Protein AF-A0A9E3R473-F1 (afdb_monomer)

Foldseek 3Di:
DPPDQDDQPAPLDAAPQLLDQQLPDATDQPQAAEPVNAAQSSLVNLLSNNSQQPRNNFAAAAQVSSLQNSCVSHVQHQQDPPDRDPPPSVVCCVPCVVVSQKDWDDLVVLQVCQRRRFWKKKWFGWDADPVRHIRHIFIWTFHHDDADPLTGWTQTTYNPGDSTDRCNVPHDPVRMIMMTGD

Structure (mmCIF, N/CA/C/O backbone):
data_AF-A0A9E3R473-F1
#
_entry.id   AF-A0A9E3R473-F1
#
loop_
_atom_site.group_PDB
_atom_site.id
_atom_site.type_symbol
_atom_site.label_atom_id
_atom_site.label_alt_id
_atom_site.label_comp_id
_atom_site.label_asym_id
_atom_site.label_entity_id
_atom_site.label_seq_id
_atom_site.pdbx_PDB_ins_code
_atom_site.Cartn_x
_atom_site.Cartn_y
_atom_site.Cartn_z
_atom_site.occupancy
_atom_site.B_iso_or_equiv
_atom_site.auth_seq_id
_atom_site.auth_comp_id
_atom_site.auth_asym_id
_atom_site.auth_atom_id
_atom_site.pdbx_PDB_model_num
ATOM 1 N N . THR A 1 1 ? -21.902 -15.598 20.203 1.00 39.62 1 THR A N 1
ATOM 2 C CA . THR A 1 1 ? -21.538 -16.545 19.129 1.00 39.62 1 THR A CA 1
ATOM 3 C C . THR A 1 1 ? -20.468 -15.908 18.273 1.00 39.62 1 THR A C 1
ATOM 5 O O . THR A 1 1 ? -20.754 -14.919 17.614 1.00 39.62 1 THR A O 1
ATOM 8 N N . VAL A 1 2 ? -19.219 -16.374 18.359 1.00 36.09 2 VAL A N 1
ATOM 9 C CA . VAL A 1 2 ? -18.127 -15.847 17.525 1.00 36.09 2 VAL A CA 1
ATOM 10 C C . VAL A 1 2 ? -18.322 -16.423 16.128 1.00 36.09 2 VAL A C 1
ATOM 12 O O . VAL A 1 2 ? -18.183 -17.625 15.926 1.00 36.09 2 VAL A O 1
ATOM 15 N N . GLN A 1 3 ? -18.737 -15.580 15.188 1.00 30.36 3 GLN A N 1
ATOM 16 C CA . GLN A 1 3 ? -18.911 -15.962 13.794 1.00 30.36 3 GLN A CA 1
ATOM 17 C C . GLN A 1 3 ? -17.516 -16.243 13.219 1.00 30.36 3 GLN A C 1
ATOM 19 O O . GLN A 1 3 ? -16.688 -15.335 13.129 1.00 30.36 3 GLN A O 1
ATOM 24 N N . SER A 1 4 ? -17.224 -17.506 12.901 1.00 37.62 4 SER A N 1
ATOM 25 C CA . SER A 1 4 ? -15.996 -17.880 12.197 1.00 37.62 4 SER A CA 1
ATOM 26 C C . SER A 1 4 ? -15.859 -17.020 10.936 1.00 37.62 4 SER A C 1
ATOM 28 O O . SER A 1 4 ? -16.855 -16.835 10.229 1.00 37.62 4 SER A O 1
ATOM 30 N N . PRO A 1 5 ? -14.669 -16.474 10.629 1.00 45.34 5 PRO A N 1
ATOM 31 C CA . PRO A 1 5 ? -14.493 -15.725 9.396 1.00 45.34 5 PRO A CA 1
ATOM 32 C C . PRO A 1 5 ? -14.783 -16.666 8.226 1.00 45.34 5 PRO A C 1
ATOM 34 O O . PRO A 1 5 ? -14.208 -17.753 8.150 1.00 45.34 5 PRO A O 1
ATOM 37 N N . ALA A 1 6 ? -15.698 -16.266 7.341 1.00 51.62 6 ALA A N 1
ATOM 38 C CA . ALA A 1 6 ? -15.965 -17.000 6.113 1.00 51.62 6 ALA A CA 1
ATOM 39 C C . ALA A 1 6 ? -14.637 -17.265 5.388 1.00 51.62 6 ALA A C 1
ATOM 41 O O . ALA A 1 6 ? -13.792 -16.369 5.277 1.00 51.62 6 ALA A O 1
ATOM 42 N N . ALA A 1 7 ? -14.434 -18.506 4.941 1.00 56.50 7 ALA A N 1
ATOM 43 C CA . ALA A 1 7 ? -13.243 -18.873 4.194 1.00 56.50 7 ALA A CA 1
ATOM 44 C C . ALA A 1 7 ? -13.119 -17.956 2.969 1.00 56.50 7 ALA A C 1
ATOM 46 O O . ALA A 1 7 ? -14.072 -17.758 2.217 1.00 56.50 7 ALA A O 1
ATOM 47 N N . SER A 1 8 ? -11.946 -17.350 2.805 1.00 65.38 8 SER A N 1
ATOM 48 C CA . SER A 1 8 ? -11.690 -16.430 1.702 1.00 65.38 8 SER A CA 1
ATOM 49 C C . SER A 1 8 ? -11.842 -17.162 0.372 1.00 65.38 8 SER A C 1
ATOM 51 O O . SER A 1 8 ? -11.217 -18.196 0.163 1.00 65.38 8 SER A O 1
ATOM 53 N N . ARG A 1 9 ? -12.627 -16.590 -0.543 1.00 73.44 9 ARG A N 1
ATOM 54 C CA . ARG A 1 9 ? -12.879 -17.153 -1.881 1.00 73.44 9 ARG A CA 1
ATOM 55 C C . ARG A 1 9 ? -11.661 -17.203 -2.817 1.00 73.44 9 ARG A C 1
ATOM 57 O O . ARG A 1 9 ? -11.773 -17.724 -3.917 1.00 73.44 9 ARG A O 1
ATOM 64 N N . PHE A 1 10 ? -10.530 -16.631 -2.404 1.00 76.06 10 PHE A N 1
ATOM 65 C CA . PHE A 1 10 ? -9.267 -16.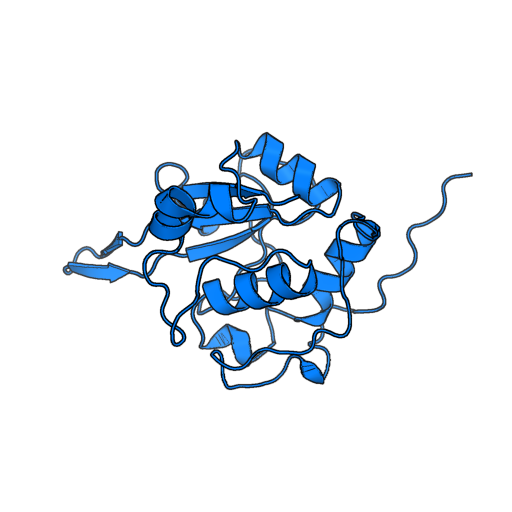670 -3.138 1.00 76.06 10 PHE A CA 1
ATOM 66 C C . PHE A 1 10 ? -8.172 -17.269 -2.251 1.00 76.06 10 PHE A C 1
ATOM 68 O O . PHE A 1 10 ? -8.067 -16.962 -1.061 1.00 76.06 10 PHE A O 1
ATOM 75 N N . ASP A 1 11 ? -7.314 -18.072 -2.859 1.00 78.00 11 ASP A N 1
ATOM 76 C CA . ASP A 1 11 ? -6.133 -18.718 -2.276 1.00 78.00 11 ASP A CA 1
ATOM 77 C C . ASP A 1 11 ? -4.831 -17.949 -2.583 1.00 78.00 11 ASP A C 1
ATOM 79 O O . ASP A 1 11 ? -3.738 -18.445 -2.340 1.00 78.00 11 ASP A O 1
ATOM 83 N N . ALA A 1 12 ? -4.958 -16.709 -3.070 1.00 80.69 12 ALA A N 1
ATOM 84 C CA . ALA A 1 12 ? -3.884 -15.884 -3.627 1.00 80.69 12 ALA A CA 1
ATOM 85 C C . ALA A 1 12 ? -3.378 -16.312 -5.021 1.00 80.69 12 ALA A C 1
ATOM 87 O O . ALA A 1 12 ? -2.391 -15.749 -5.498 1.00 80.69 12 ALA A O 1
ATOM 88 N N . THR A 1 13 ? -4.085 -17.206 -5.718 1.00 84.75 13 THR A N 1
ATOM 89 C CA . THR A 1 13 ? -3.953 -17.361 -7.172 1.00 84.75 13 THR A CA 1
ATOM 90 C C . THR A 1 13 ? -4.590 -16.150 -7.879 1.00 84.75 13 THR A C 1
ATOM 92 O O . THR A 1 13 ? -5.695 -15.740 -7.500 1.00 84.75 13 THR A O 1
ATOM 95 N N . PRO A 1 14 ? -3.936 -15.545 -8.894 1.00 84.31 14 PRO A N 1
ATOM 96 C CA . PRO A 1 14 ? -4.506 -14.423 -9.635 1.00 84.31 14 PRO A CA 1
ATOM 97 C C . PRO A 1 14 ? -5.851 -14.797 -10.270 1.00 84.31 14 PRO A C 1
ATOM 99 O O . PRO A 1 14 ? -5.954 -15.770 -11.016 1.00 84.31 14 PRO A O 1
ATOM 102 N N . ALA A 1 15 ? -6.893 -14.012 -10.003 1.00 82.94 15 ALA A N 1
ATOM 103 C CA . ALA A 1 15 ? -8.181 -14.175 -10.664 1.00 82.94 15 ALA A CA 1
ATOM 104 C C . ALA A 1 15 ? -8.040 -13.884 -12.168 1.00 82.94 15 ALA A C 1
ATOM 106 O O . ALA A 1 15 ? -7.397 -12.909 -12.539 1.00 82.94 15 ALA A O 1
ATOM 107 N N . GLY A 1 16 ? -8.689 -14.662 -13.042 1.00 83.75 16 GLY A N 1
ATOM 108 C CA . GLY A 1 16 ? -8.515 -14.556 -14.505 1.00 83.75 16 GLY A CA 1
ATOM 109 C C . GLY A 1 16 ? -8.496 -13.121 -15.077 1.00 83.75 16 GLY A C 1
ATOM 110 O O . GLY A 1 16 ? -7.563 -12.778 -15.804 1.00 83.75 16 GLY A O 1
ATOM 111 N N . PRO A 1 17 ? -9.441 -12.230 -14.708 1.00 83.81 17 PRO A N 1
ATOM 112 C CA . PRO A 1 17 ? -9.455 -10.842 -15.186 1.00 83.81 17 PRO A CA 1
ATOM 113 C C . PRO A 1 17 ? -8.265 -9.965 -14.753 1.00 83.81 17 PRO A C 1
ATOM 115 O O . PRO A 1 17 ? -8.088 -8.885 -15.319 1.00 83.81 17 PRO A O 1
ATOM 118 N N . THR A 1 18 ? -7.461 -10.385 -13.768 1.00 82.12 18 THR A N 1
ATOM 119 C CA . THR A 1 18 ? -6.326 -9.619 -13.216 1.00 82.12 18 THR A CA 1
ATOM 120 C C . THR A 1 18 ? -4.977 -9.971 -13.855 1.00 82.12 18 THR A C 1
ATOM 122 O O . THR A 1 18 ? -3.993 -9.280 -13.603 1.00 82.12 18 THR A O 1
ATOM 125 N N . VAL A 1 19 ? -4.917 -10.977 -14.738 1.00 80.25 19 VAL A N 1
ATOM 126 C CA . VAL A 1 19 ? -3.677 -11.471 -15.388 1.00 80.25 19 VAL A CA 1
ATOM 127 C C . VAL A 1 19 ? -3.284 -10.645 -16.635 1.00 80.25 19 VAL A C 1
ATOM 129 O O . VAL A 1 19 ? -2.449 -11.040 -17.445 1.00 80.25 19 VAL A O 1
ATOM 132 N N . ARG A 1 20 ? -3.873 -9.457 -16.834 1.00 73.94 20 ARG A N 1
ATOM 133 C CA . ARG A 1 20 ? -3.600 -8.617 -18.015 1.00 73.94 20 ARG A CA 1
ATOM 134 C C . ARG A 1 20 ? -2.196 -8.012 -17.983 1.00 73.94 20 ARG A C 1
ATOM 136 O O . ARG A 1 20 ? -1.871 -7.251 -17.074 1.00 73.94 20 ARG A O 1
ATOM 143 N N . GLN A 1 21 ? -1.416 -8.249 -19.038 1.00 67.94 21 GLN A N 1
ATOM 144 C CA . GLN A 1 21 ? -0.012 -7.825 -19.108 1.00 67.94 21 GLN A CA 1
ATOM 145 C C . GLN A 1 21 ? 0.209 -6.321 -19.294 1.00 67.94 21 GLN A C 1
ATOM 147 O O . GLN A 1 21 ? 1.298 -5.853 -19.002 1.00 67.94 21 GLN A O 1
ATOM 152 N N . ARG A 1 22 ? -0.775 -5.556 -19.782 1.00 79.44 22 ARG A N 1
ATOM 153 C CA . ARG A 1 22 ? -0.609 -4.119 -20.059 1.00 79.44 22 ARG A CA 1
ATOM 154 C C . ARG A 1 22 ? -0.846 -3.292 -18.788 1.00 79.44 22 ARG A C 1
ATOM 156 O O . ARG A 1 22 ? -2.011 -3.100 -18.431 1.00 79.44 22 ARG A O 1
ATOM 163 N N . PRO A 1 23 ? 0.195 -2.794 -18.089 1.00 76.19 23 PRO A N 1
ATOM 164 C CA . PRO A 1 23 ? 0.042 -2.136 -16.786 1.00 76.19 23 PRO A CA 1
ATOM 165 C C . PRO A 1 23 ? -0.757 -0.831 -16.825 1.00 76.19 23 PRO A C 1
ATOM 167 O O . PRO A 1 23 ? -1.318 -0.435 -15.811 1.00 76.19 23 PRO A O 1
ATOM 170 N N . TRP A 1 24 ? -0.826 -0.172 -17.983 1.00 77.12 24 TRP A N 1
ATOM 171 C CA . TRP A 1 24 ? -1.603 1.056 -18.177 1.00 77.12 24 TRP A CA 1
ATOM 172 C C . TRP A 1 24 ? -3.101 0.805 -18.397 1.00 77.12 24 TRP A C 1
ATOM 174 O O . TRP A 1 24 ? -3.892 1.739 -18.309 1.00 77.12 24 TRP A O 1
ATOM 184 N N . GLU A 1 25 ? -3.516 -0.430 -18.697 1.00 82.25 25 GLU A N 1
ATOM 185 C CA . GLU A 1 25 ? -4.932 -0.754 -18.862 1.00 82.25 25 GLU A CA 1
ATOM 186 C C . GLU A 1 25 ? -5.562 -1.075 -17.502 1.00 82.25 25 GLU A C 1
ATOM 188 O O . GLU A 1 25 ? -5.045 -1.939 -16.781 1.00 82.25 25 GLU A O 1
ATOM 193 N N . PRO A 1 26 ? -6.695 -0.440 -17.154 1.00 81.94 26 PRO A N 1
ATOM 194 C CA . PRO A 1 26 ? -7.471 -0.828 -15.991 1.00 81.94 26 PRO A CA 1
ATOM 195 C C . PRO A 1 26 ? -7.912 -2.288 -16.051 1.00 81.94 26 PRO A C 1
ATOM 197 O O . PRO A 1 26 ? -8.365 -2.777 -17.090 1.00 81.94 26 PRO A O 1
ATOM 200 N N . ILE A 1 27 ? -7.877 -2.961 -14.905 1.00 86.50 27 ILE A N 1
ATOM 201 C CA . ILE A 1 27 ? -8.483 -4.284 -14.745 1.00 86.50 27 ILE A CA 1
ATOM 202 C C . ILE A 1 27 ? -9.831 -4.177 -14.035 1.00 86.50 27 ILE A C 1
ATOM 204 O O . ILE A 1 27 ? -10.013 -3.403 -13.095 1.00 86.50 27 ILE A O 1
ATOM 208 N N . ASN A 1 28 ? -10.799 -4.979 -14.478 1.00 86.06 28 ASN A N 1
ATOM 209 C CA . ASN A 1 28 ? -12.077 -5.094 -13.790 1.00 86.06 28 ASN A CA 1
ATOM 210 C C . ASN A 1 28 ? -11.961 -6.145 -12.680 1.00 86.06 28 ASN A C 1
ATOM 212 O O . ASN A 1 28 ? -12.164 -7.334 -12.919 1.00 86.06 28 ASN A O 1
ATOM 216 N N . ALA A 1 29 ? -11.583 -5.698 -11.482 1.00 91.19 29 ALA A N 1
ATOM 217 C CA . ALA A 1 29 ? -11.397 -6.561 -10.322 1.00 91.19 29 ALA A CA 1
ATOM 218 C C . ALA A 1 29 ? -12.719 -7.253 -9.902 1.00 91.19 29 ALA A C 1
ATOM 220 O O . ALA A 1 29 ? -13.694 -6.554 -9.598 1.00 91.19 29 ALA A O 1
ATOM 221 N N . PRO A 1 30 ? -12.771 -8.602 -9.844 1.00 92.06 30 PRO A N 1
ATOM 222 C CA . PRO A 1 30 ? -13.967 -9.347 -9.422 1.00 92.06 30 PRO A CA 1
ATOM 223 C C . PRO A 1 30 ? -14.389 -9.110 -7.964 1.00 92.06 30 PRO A C 1
ATOM 225 O O . PRO A 1 30 ? -15.560 -9.261 -7.602 1.00 92.06 30 PRO A O 1
ATOM 228 N N . VAL A 1 31 ? -13.444 -8.778 -7.085 1.00 93.75 31 VAL A N 1
ATOM 229 C CA . VAL A 1 31 ? -13.728 -8.292 -5.730 1.00 93.75 31 VAL A CA 1
ATOM 230 C C . VAL A 1 31 ? -13.618 -6.788 -5.732 1.00 93.75 31 VAL A C 1
ATOM 232 O O . VAL A 1 31 ? -12.574 -6.238 -6.081 1.00 93.75 31 VAL A O 1
ATOM 235 N N . ARG A 1 32 ? -14.673 -6.141 -5.241 1.00 94.31 32 ARG A N 1
ATOM 236 C CA . ARG A 1 32 ? -14.658 -4.720 -4.918 1.00 94.31 32 ARG A CA 1
ATOM 237 C C . ARG A 1 32 ? -14.982 -4.484 -3.454 1.00 94.31 32 ARG A C 1
ATOM 239 O O . ARG A 1 32 ? -15.813 -5.198 -2.886 1.00 94.31 32 ARG A O 1
ATOM 246 N N . SER A 1 33 ? -14.346 -3.482 -2.863 1.00 94.50 33 SER A N 1
ATOM 247 C CA . SER A 1 33 ? -14.542 -3.063 -1.472 1.00 94.50 33 SER A CA 1
ATOM 248 C C . SER A 1 33 ? -14.832 -1.565 -1.407 1.00 94.50 33 SER A C 1
ATOM 250 O O . SER A 1 33 ? -14.069 -0.811 -0.809 1.00 94.50 33 SER A O 1
ATOM 252 N N . ALA A 1 34 ? -15.926 -1.147 -2.053 1.00 91.44 34 ALA A N 1
ATOM 253 C CA . ALA A 1 34 ? -16.446 0.217 -1.944 1.00 91.44 34 ALA A CA 1
ATOM 254 C C . ALA A 1 34 ? -16.659 0.608 -0.465 1.00 91.44 34 ALA A C 1
ATOM 256 O O . ALA A 1 34 ? -16.834 -0.301 0.351 1.00 91.44 34 ALA A O 1
ATOM 257 N N . PRO A 1 35 ? -16.693 1.908 -0.110 1.00 91.88 35 PRO A N 1
ATOM 258 C CA . PRO A 1 35 ? -16.774 2.368 1.282 1.00 91.88 35 PRO A CA 1
ATOM 259 C C . PRO A 1 35 ? -17.805 1.626 2.149 1.00 91.88 35 PRO A C 1
ATOM 261 O O . PRO A 1 35 ? -17.456 1.087 3.196 1.00 91.88 35 PRO A O 1
ATOM 264 N N . ALA A 1 36 ? -19.034 1.450 1.652 1.00 92.06 36 ALA A N 1
ATOM 265 C CA . ALA A 1 36 ? -20.113 0.751 2.362 1.00 92.06 36 ALA A CA 1
ATOM 266 C C . ALA A 1 36 ? -19.895 -0.767 2.575 1.00 92.06 36 ALA A C 1
ATOM 268 O O . ALA A 1 36 ? -20.631 -1.398 3.326 1.00 92.06 36 ALA A O 1
ATOM 269 N N . LEU A 1 37 ? -18.915 -1.373 1.899 1.00 92.19 37 LEU A N 1
ATOM 270 C CA . LEU A 1 37 ? -18.613 -2.811 1.936 1.00 92.19 37 LEU A CA 1
ATOM 271 C C . LEU A 1 37 ? -17.281 -3.118 2.637 1.00 92.19 37 LEU A C 1
ATOM 273 O O . LEU A 1 37 ? -16.824 -4.269 2.621 1.00 92.19 37 LEU A O 1
ATOM 277 N N . ARG A 1 38 ? -16.618 -2.102 3.201 1.00 94.31 38 ARG A N 1
ATOM 278 C CA . ARG A 1 38 ? -15.298 -2.256 3.811 1.00 94.31 38 ARG A CA 1
ATOM 279 C C . ARG A 1 38 ? -15.373 -3.148 5.040 1.00 94.31 38 ARG A C 1
ATOM 281 O O . ARG A 1 38 ? -16.182 -2.977 5.943 1.00 94.31 38 ARG A O 1
ATOM 288 N N . SER A 1 39 ? -14.492 -4.133 5.049 1.00 95.94 39 SER A N 1
ATOM 289 C CA . SER A 1 39 ? -14.216 -4.973 6.203 1.00 95.94 39 SER A CA 1
ATOM 290 C C . SER A 1 39 ? -12.834 -5.581 6.042 1.00 95.94 39 SER A C 1
ATOM 292 O O . SER A 1 39 ? -12.310 -5.688 4.926 1.00 95.94 39 SER A O 1
ATOM 294 N N . ARG A 1 40 ? -12.250 -6.035 7.152 1.00 95.12 40 ARG A N 1
ATOM 295 C CA . ARG A 1 40 ? -10.983 -6.771 7.138 1.00 95.12 40 ARG A CA 1
ATOM 296 C C . ARG A 1 40 ? -11.003 -7.933 6.142 1.00 95.12 40 ARG A C 1
ATOM 298 O O . ARG A 1 40 ? -10.118 -8.037 5.299 1.00 95.12 40 ARG A O 1
ATOM 305 N N . ALA A 1 41 ? -12.043 -8.766 6.214 1.00 93.38 41 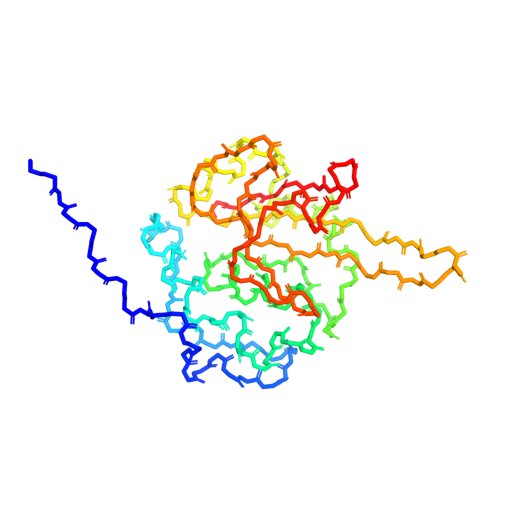ALA A N 1
ATOM 306 C CA . ALA A 1 41 ? -12.194 -9.938 5.356 1.00 93.38 41 ALA A CA 1
ATOM 307 C C . ALA A 1 41 ? -12.318 -9.552 3.874 1.00 93.38 41 ALA A C 1
ATOM 309 O O . ALA A 1 41 ? -11.657 -10.144 3.022 1.00 93.38 41 ALA A O 1
ATOM 310 N N . ARG A 1 42 ? -13.104 -8.512 3.561 1.00 94.75 42 ARG A N 1
ATOM 311 C CA . ARG A 1 42 ? -13.269 -8.041 2.181 1.00 94.75 42 ARG A CA 1
ATOM 312 C C . ARG A 1 42 ? -11.972 -7.479 1.605 1.00 94.75 42 ARG A C 1
ATOM 314 O O . ARG A 1 42 ? -11.654 -7.759 0.452 1.00 94.75 42 ARG A O 1
ATOM 321 N N . ARG A 1 43 ? -11.197 -6.734 2.398 1.00 95.44 43 ARG A N 1
ATOM 322 C CA . ARG A 1 43 ? -9.867 -6.249 1.996 1.00 95.44 43 ARG A CA 1
ATOM 323 C C . ARG A 1 43 ? -8.902 -7.404 1.730 1.00 95.44 43 ARG A C 1
ATOM 325 O O . ARG A 1 43 ? -8.193 -7.369 0.727 1.00 95.44 43 ARG A O 1
ATOM 332 N N . ASP A 1 44 ? -8.902 -8.432 2.577 1.00 94.38 44 ASP A N 1
ATOM 333 C CA . ASP A 1 44 ? -8.081 -9.626 2.353 1.00 94.38 44 ASP A CA 1
ATOM 334 C C . ASP A 1 44 ? -8.456 -10.337 1.041 1.00 94.38 44 ASP A C 1
ATOM 336 O O . ASP A 1 44 ? -7.565 -10.738 0.293 1.00 94.38 44 ASP A O 1
ATOM 340 N N . GLU A 1 45 ? -9.747 -10.440 0.704 1.00 94.44 45 GLU A N 1
ATOM 341 C CA . GLU A 1 45 ? -10.179 -10.950 -0.607 1.00 94.44 45 GLU A CA 1
ATOM 342 C C . GLU A 1 45 ? -9.695 -10.078 -1.769 1.00 94.44 45 GLU A C 1
ATOM 344 O O . GLU A 1 45 ? -9.223 -10.617 -2.773 1.00 94.44 45 GLU A O 1
ATOM 349 N N . VAL A 1 46 ? -9.786 -8.747 -1.636 1.00 96.12 46 VAL A N 1
ATOM 350 C CA . VAL A 1 46 ? -9.290 -7.805 -2.651 1.00 96.12 46 VAL A CA 1
ATOM 351 C C . VAL A 1 46 ? -7.795 -7.992 -2.884 1.00 96.12 46 VAL A C 1
ATOM 353 O O . VAL A 1 46 ? -7.368 -7.978 -4.029 1.00 96.12 46 VAL A O 1
ATOM 356 N N . LEU A 1 47 ? -6.989 -8.186 -1.841 1.00 95.44 47 LEU A N 1
ATOM 357 C CA . LEU A 1 47 ? -5.551 -8.417 -2.004 1.00 95.44 47 LEU A CA 1
ATOM 358 C C . LEU A 1 47 ? -5.264 -9.767 -2.670 1.00 95.44 47 LEU A C 1
ATOM 360 O O . LEU A 1 47 ? -4.415 -9.859 -3.558 1.00 95.44 47 LEU A O 1
ATOM 364 N N . LYS A 1 48 ? -5.974 -10.819 -2.254 1.00 94.44 48 LYS A N 1
ATOM 365 C CA . LYS A 1 48 ? -5.736 -12.185 -2.732 1.00 94.44 48 LYS A CA 1
ATOM 366 C C . LYS A 1 48 ? -6.087 -12.375 -4.207 1.00 94.44 48 LYS A C 1
ATOM 368 O O . LYS A 1 48 ? -5.315 -13.028 -4.896 1.00 94.44 48 LYS A O 1
ATOM 373 N N . GLN A 1 49 ? -7.162 -11.770 -4.723 1.00 94.81 49 GLN A N 1
ATOM 374 C CA . GLN A 1 49 ? -7.530 -11.900 -6.151 1.00 94.81 49 GLN A CA 1
ATOM 375 C C . GLN A 1 49 ? -6.444 -11.415 -7.125 1.00 94.81 49 GLN A C 1
ATOM 377 O O . GLN A 1 49 ? -6.455 -11.782 -8.299 1.00 94.81 49 GLN A O 1
ATOM 382 N N . PHE A 1 50 ? -5.530 -10.552 -6.678 1.00 94.69 50 PHE A N 1
ATOM 383 C CA . PHE A 1 50 ? -4.456 -10.050 -7.528 1.00 94.69 50 PHE A CA 1
ATOM 384 C C . PHE A 1 50 ? -3.260 -10.994 -7.568 1.00 94.69 50 PHE A C 1
ATOM 386 O O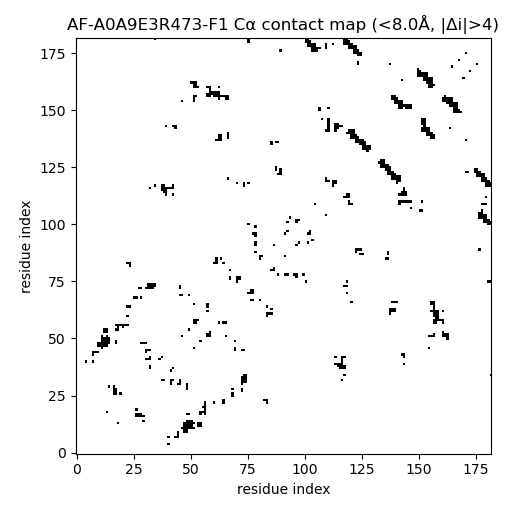 . PHE A 1 50 ? -2.471 -10.887 -8.501 1.00 94.69 50 PHE A O 1
ATOM 393 N N . GLY A 1 51 ? -3.131 -11.905 -6.594 1.00 93.94 51 GLY A N 1
ATOM 394 C CA . GLY A 1 51 ? -2.051 -12.890 -6.521 1.00 93.94 51 GLY A CA 1
ATOM 395 C C . GLY A 1 51 ? -0.673 -12.280 -6.757 1.00 93.94 51 GLY A C 1
ATOM 396 O O . GLY A 1 51 ? 0.071 -12.737 -7.617 1.00 93.94 51 GLY A O 1
ATOM 397 N N . VAL A 1 52 ? -0.355 -11.196 -6.035 1.00 94.62 52 VAL A N 1
ATOM 398 C CA . VAL A 1 52 ? 0.755 -10.287 -6.378 1.00 94.62 52 VAL A CA 1
ATOM 399 C C . VAL A 1 52 ? 2.103 -10.980 -6.598 1.00 94.62 52 VAL A C 1
ATOM 401 O O . VAL A 1 52 ? 2.871 -10.543 -7.443 1.00 94.62 52 VAL A O 1
ATOM 404 N N . ALA A 1 53 ? 2.360 -12.077 -5.882 1.00 92.19 53 ALA A N 1
ATOM 405 C CA . ALA A 1 53 ? 3.602 -12.843 -5.955 1.00 92.19 53 ALA A CA 1
ATOM 406 C C . ALA A 1 53 ? 3.796 -13.594 -7.284 1.00 92.19 53 ALA A C 1
ATOM 408 O O . ALA A 1 53 ? 4.926 -13.830 -7.695 1.00 92.19 53 ALA A O 1
ATOM 409 N N . SER A 1 54 ? 2.701 -14.010 -7.924 1.00 91.25 54 SER A N 1
ATOM 410 C CA . SER A 1 54 ? 2.709 -14.898 -9.093 1.00 91.25 54 SER A CA 1
ATOM 411 C C . SER A 1 54 ? 2.075 -14.271 -10.333 1.00 91.25 54 SER A C 1
ATOM 413 O O . SER A 1 54 ? 2.194 -14.819 -11.427 1.00 91.25 54 SER A O 1
ATOM 415 N N . ASN A 1 55 ? 1.408 -13.122 -10.198 1.00 91.69 55 ASN A N 1
ATOM 416 C CA . ASN A 1 55 ? 0.779 -12.451 -11.325 1.00 91.69 55 ASN A CA 1
ATOM 417 C C . ASN A 1 55 ? 1.831 -11.744 -12.203 1.00 91.69 55 ASN A C 1
ATOM 419 O O . ASN A 1 55 ? 2.461 -10.779 -11.747 1.00 91.69 55 ASN A O 1
ATOM 423 N N . PRO A 1 56 ? 1.985 -12.141 -13.482 1.00 88.81 56 PRO A N 1
ATOM 424 C CA . PRO A 1 56 ? 2.975 -11.553 -14.382 1.00 88.81 56 PRO A CA 1
ATOM 425 C C . PRO A 1 56 ? 2.771 -10.048 -14.590 1.00 88.81 56 PRO A C 1
ATOM 427 O O . PRO A 1 56 ? 3.744 -9.335 -14.821 1.00 88.81 56 PRO A O 1
ATOM 430 N N . ARG A 1 57 ? 1.540 -9.536 -14.425 1.00 89.62 57 ARG A N 1
ATOM 431 C CA . ARG A 1 57 ? 1.249 -8.095 -14.459 1.00 89.62 57 ARG A CA 1
ATOM 432 C C . ARG A 1 57 ? 2.102 -7.313 -13.466 1.00 89.62 57 ARG A C 1
ATOM 434 O O . ARG A 1 57 ? 2.493 -6.191 -13.769 1.00 89.62 57 ARG A O 1
ATOM 441 N N . TYR A 1 58 ? 2.379 -7.875 -12.291 1.00 89.94 58 TYR A N 1
ATOM 442 C CA . TYR A 1 58 ? 3.094 -7.170 -11.230 1.00 89.94 58 TYR A CA 1
ATOM 443 C C . TYR A 1 58 ? 4.573 -7.520 -11.170 1.00 89.94 58 TYR A C 1
ATOM 445 O O . TYR A 1 58 ? 5.316 -6.730 -10.611 1.00 89.94 58 TYR A O 1
ATOM 453 N N . ALA A 1 59 ? 5.026 -8.625 -11.762 1.00 83.44 59 ALA A N 1
ATOM 454 C CA . ALA A 1 59 ? 6.439 -9.007 -11.726 1.00 83.44 59 ALA A CA 1
ATOM 455 C C . ALA A 1 59 ? 7.348 -8.009 -12.473 1.00 83.44 59 ALA A C 1
ATOM 457 O O . ALA A 1 59 ? 8.439 -7.688 -12.009 1.00 83.44 59 ALA A O 1
ATOM 458 N N . THR A 1 60 ? 6.888 -7.487 -13.614 1.00 77.38 60 THR A N 1
ATOM 459 C CA . THR A 1 60 ? 7.685 -6.614 -14.500 1.00 77.38 60 THR A CA 1
ATOM 460 C C . THR A 1 60 ? 7.248 -5.151 -14.490 1.00 77.38 60 THR A C 1
ATOM 462 O O . THR A 1 60 ? 7.827 -4.328 -15.196 1.00 77.38 60 THR A O 1
ATOM 465 N N . SER A 1 61 ? 6.218 -4.814 -13.717 1.00 79.88 61 SER A N 1
ATOM 466 C CA . SER A 1 61 ? 5.646 -3.468 -13.680 1.00 79.88 61 SER A CA 1
ATOM 467 C C . SER A 1 61 ? 6.133 -2.677 -12.469 1.00 79.88 61 SER A C 1
ATOM 469 O O . SER A 1 61 ? 6.547 -3.265 -11.472 1.00 79.88 61 SER A O 1
ATOM 471 N N . PRO A 1 62 ? 6.043 -1.338 -12.477 1.00 83.69 62 PRO A N 1
ATOM 472 C CA . PRO A 1 62 ? 6.264 -0.564 -11.263 1.00 83.69 62 PRO A CA 1
ATOM 473 C C . PRO A 1 62 ? 5.336 -1.021 -10.130 1.00 83.69 62 PRO A C 1
ATOM 475 O O . PRO A 1 62 ? 4.162 -1.314 -10.355 1.00 83.69 62 PRO A O 1
ATOM 478 N N . SER A 1 63 ? 5.840 -1.012 -8.893 1.00 87.06 63 SER A N 1
ATOM 479 C CA . SER A 1 63 ? 5.067 -1.384 -7.692 1.00 87.06 63 SER A CA 1
ATOM 480 C C . SER A 1 63 ? 3.750 -0.605 -7.547 1.00 87.06 63 SER A C 1
ATOM 482 O O . SER A 1 63 ? 2.754 -1.141 -7.061 1.00 87.06 63 SER A O 1
ATOM 484 N N . ALA A 1 64 ? 3.720 0.630 -8.053 1.00 88.31 64 ALA A N 1
ATOM 485 C CA . ALA A 1 64 ? 2.540 1.481 -8.096 1.00 88.31 64 ALA A CA 1
ATOM 486 C C . ALA A 1 64 ? 1.369 0.891 -8.906 1.00 88.31 64 ALA A C 1
ATOM 488 O O . ALA A 1 64 ? 0.228 1.186 -8.573 1.00 88.31 64 ALA A O 1
ATOM 489 N N . VAL A 1 65 ? 1.607 0.025 -9.904 1.00 89.00 65 VAL A N 1
ATOM 490 C CA . VAL A 1 65 ? 0.523 -0.631 -10.668 1.00 89.00 65 VAL A CA 1
ATOM 491 C C . VAL A 1 65 ? -0.305 -1.535 -9.760 1.00 89.00 65 VAL A C 1
ATOM 493 O O . VAL A 1 65 ? -1.530 -1.495 -9.791 1.00 89.00 65 VAL A O 1
ATOM 496 N N . PHE A 1 66 ? 0.361 -2.314 -8.904 1.00 92.81 66 PHE A N 1
ATOM 497 C CA . PHE A 1 66 ? -0.323 -3.163 -7.932 1.00 92.81 66 PHE A CA 1
ATOM 498 C C . PHE A 1 66 ? -1.133 -2.326 -6.936 1.00 92.81 66 PHE A C 1
ATOM 500 O O . PHE A 1 66 ? -2.302 -2.616 -6.683 1.00 92.81 66 PHE A O 1
ATOM 507 N N . ALA A 1 67 ? -0.533 -1.260 -6.402 1.00 93.56 67 ALA A N 1
ATOM 508 C CA . ALA A 1 67 ? -1.231 -0.362 -5.491 1.00 93.56 67 ALA A CA 1
ATOM 509 C C . ALA A 1 67 ? -2.438 0.311 -6.164 1.00 93.56 67 ALA A C 1
ATOM 511 O O . ALA A 1 67 ? -3.506 0.381 -5.560 1.00 93.56 67 ALA A O 1
ATOM 512 N N . TRP A 1 68 ? -2.306 0.749 -7.416 1.00 92.31 68 TRP A N 1
ATOM 513 C CA . TRP A 1 68 ? -3.394 1.343 -8.190 1.00 92.31 68 TRP A CA 1
ATOM 514 C C . TRP A 1 68 ? -4.545 0.363 -8.416 1.00 92.31 68 TRP A C 1
ATOM 516 O O . TRP A 1 68 ? -5.686 0.688 -8.102 1.00 92.31 68 TRP A O 1
ATOM 526 N N . ASP A 1 69 ? -4.264 -0.861 -8.865 1.00 93.19 69 ASP A N 1
ATOM 527 C CA . ASP A 1 69 ? -5.300 -1.875 -9.084 1.00 93.19 69 ASP A CA 1
ATOM 528 C C . ASP A 1 69 ? -6.054 -2.217 -7.787 1.00 93.19 69 ASP A C 1
ATOM 530 O O . ASP A 1 69 ? -7.287 -2.314 -7.778 1.00 93.19 69 ASP A O 1
ATOM 534 N N . VAL A 1 70 ? -5.326 -2.359 -6.672 1.00 95.75 70 VAL A N 1
ATOM 535 C CA . VAL A 1 70 ? -5.929 -2.610 -5.357 1.00 95.75 70 VAL A CA 1
ATOM 53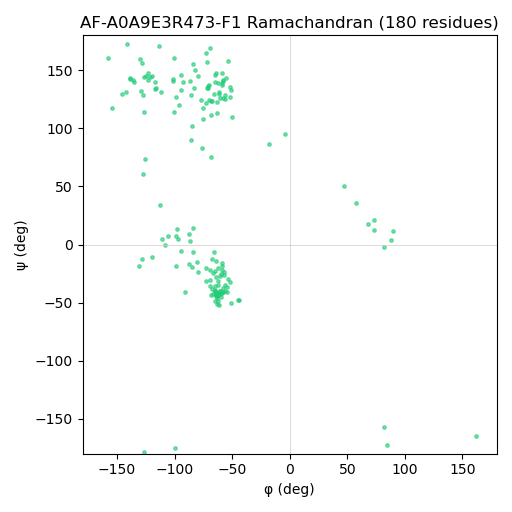6 C C . VAL A 1 70 ? -6.808 -1.445 -4.933 1.00 95.75 70 VAL A C 1
ATOM 538 O O . VAL A 1 70 ? -7.961 -1.646 -4.563 1.00 95.75 70 VAL A O 1
ATOM 541 N N . THR A 1 71 ? -6.286 -0.227 -4.980 1.00 95.06 71 THR A N 1
ATOM 542 C CA . THR A 1 71 ? -6.985 0.960 -4.476 1.00 95.06 71 THR A CA 1
ATOM 543 C C . THR A 1 71 ? -8.191 1.318 -5.352 1.00 95.06 71 THR A C 1
ATOM 545 O O . THR A 1 71 ? -9.275 1.573 -4.822 1.00 95.06 71 THR A O 1
ATOM 548 N N . ARG A 1 72 ? -8.098 1.122 -6.673 1.00 93.69 72 ARG A N 1
ATOM 549 C CA . ARG A 1 72 ? -9.232 1.164 -7.609 1.00 93.69 72 ARG A CA 1
ATOM 550 C C . ARG A 1 72 ? -10.309 0.129 -7.286 1.00 93.69 72 ARG A C 1
ATOM 552 O O . ARG A 1 72 ? -11.494 0.461 -7.259 1.00 93.69 72 ARG A O 1
ATOM 559 N N . ALA A 1 73 ? -9.937 -1.118 -6.987 1.00 95.19 73 ALA A N 1
ATOM 560 C CA . ALA A 1 73 ? -10.897 -2.137 -6.549 1.00 95.19 73 ALA A CA 1
ATOM 561 C C . ALA A 1 73 ? -11.587 -1.772 -5.219 1.00 95.19 73 ALA A C 1
ATOM 563 O O . ALA A 1 73 ? -12.672 -2.272 -4.913 1.00 95.19 73 ALA A O 1
ATOM 564 N N . MET A 1 74 ? -10.988 -0.879 -4.435 1.00 96.31 74 MET A N 1
ATOM 565 C CA . MET A 1 74 ? -11.534 -0.365 -3.178 1.00 96.31 74 MET A CA 1
ATOM 566 C C . MET A 1 74 ? -12.248 0.989 -3.318 1.00 96.31 74 MET A C 1
ATOM 568 O O . MET A 1 74 ? -12.703 1.538 -2.316 1.00 96.31 74 MET A O 1
ATOM 572 N N . GLY A 1 75 ? -12.390 1.505 -4.544 1.00 94.25 75 GLY A N 1
ATOM 573 C CA . GLY A 1 75 ? -13.062 2.778 -4.814 1.00 94.25 75 GLY A CA 1
ATOM 574 C C . GLY A 1 75 ? -12.262 4.016 -4.402 1.00 94.25 75 GLY A C 1
ATOM 575 O O . GLY A 1 75 ? -12.859 5.064 -4.198 1.00 94.25 75 GLY A O 1
ATOM 576 N N . ALA A 1 76 ? -10.944 3.890 -4.267 1.00 93.56 76 ALA A N 1
ATOM 577 C CA . ALA A 1 76 ? -10.034 4.953 -3.860 1.00 93.56 76 ALA A CA 1
ATOM 578 C C . ALA A 1 76 ? -8.923 5.082 -4.900 1.00 93.56 76 ALA A C 1
ATOM 580 O O . ALA A 1 76 ? -7.826 4.581 -4.697 1.00 93.56 76 ALA A O 1
ATOM 581 N N . GLU A 1 77 ? -9.209 5.637 -6.074 1.00 88.38 77 GLU A N 1
ATOM 582 C CA . GLU A 1 77 ? -8.175 5.732 -7.108 1.00 88.38 77 GLU A CA 1
ATOM 583 C C . GLU A 1 77 ? -7.016 6.639 -6.655 1.00 88.38 77 GLU A C 1
ATOM 585 O O . GLU A 1 77 ? -7.190 7.569 -5.867 1.00 88.38 77 GLU A O 1
ATOM 590 N N . LEU A 1 78 ? -5.802 6.311 -7.103 1.00 87.31 78 LEU A N 1
ATOM 591 C CA . LEU A 1 78 ? -4.622 7.132 -6.842 1.00 87.31 78 LEU A CA 1
ATOM 592 C C . LEU A 1 78 ? -4.579 8.334 -7.798 1.00 87.31 78 LEU A C 1
ATOM 594 O O . LEU A 1 78 ? -4.903 8.142 -8.976 1.00 87.31 78 LEU A O 1
ATOM 598 N N . PRO A 1 79 ? -4.096 9.508 -7.338 1.00 77.50 79 PRO A N 1
ATOM 599 C CA . PRO A 1 79 ? -3.953 10.694 -8.177 1.00 77.50 79 PRO A CA 1
ATOM 600 C C . PRO A 1 79 ? -3.173 10.390 -9.453 1.00 77.50 79 PRO A C 1
ATOM 602 O O . PRO A 1 79 ? -2.077 9.828 -9.390 1.00 77.50 79 PRO A O 1
ATOM 605 N N . ALA A 1 80 ? -3.787 10.744 -10.588 1.00 59.12 80 ALA A N 1
ATOM 606 C CA . ALA A 1 80 ? -3.423 10.441 -11.976 1.00 59.12 80 ALA A CA 1
ATOM 607 C C . ALA A 1 80 ? -2.096 9.678 -12.175 1.00 59.12 80 ALA A C 1
ATOM 609 O O . ALA A 1 80 ? -1.010 10.252 -12.293 1.00 59.12 80 ALA A O 1
ATOM 610 N N . TYR A 1 81 ? -2.225 8.355 -12.285 1.00 56.84 81 TYR A N 1
ATOM 611 C CA . TYR A 1 81 ? -1.189 7.450 -12.769 1.00 56.84 81 TYR A CA 1
ATOM 612 C C . TYR A 1 81 ? -1.087 7.559 -14.300 1.00 56.84 81 TYR A C 1
ATOM 614 O O . TYR A 1 81 ? -1.696 6.785 -15.038 1.00 56.84 81 TYR A O 1
ATOM 622 N N . GLU A 1 82 ? -0.361 8.555 -14.807 1.00 50.16 82 GLU A N 1
ATOM 623 C CA . GLU A 1 82 ? -0.158 8.699 -16.251 1.00 50.16 82 GLU A CA 1
ATOM 624 C C . GLU A 1 82 ? 0.890 7.697 -16.778 1.00 50.16 82 GLU A C 1
ATOM 626 O O . GLU A 1 82 ? 2.043 7.658 -16.344 1.00 50.16 82 GLU A O 1
ATOM 631 N N . HIS A 1 83 ? 0.487 6.894 -17.769 1.00 43.72 83 HIS A N 1
ATOM 632 C CA . HIS A 1 83 ? 1.373 6.120 -18.652 1.00 43.72 83 HIS A CA 1
ATOM 633 C C . HIS A 1 83 ? 2.338 5.128 -17.978 1.00 43.72 83 HIS A C 1
ATOM 635 O O . HIS A 1 83 ? 3.457 4.925 -18.453 1.00 43.72 83 HIS A O 1
ATOM 641 N N . GLY A 1 84 ? 1.932 4.467 -16.890 1.00 42.66 84 GLY A N 1
ATOM 642 C CA . GLY A 1 84 ? 2.745 3.384 -16.323 1.00 42.66 84 GLY A CA 1
ATOM 643 C C . GLY A 1 84 ? 4.066 3.855 -15.713 1.00 42.66 84 GLY A C 1
ATOM 644 O O . GLY A 1 84 ? 4.973 3.047 -15.517 1.00 42.66 84 GLY A O 1
ATOM 645 N N . ARG A 1 85 ? 4.201 5.154 -15.423 1.00 48.28 85 ARG A N 1
ATOM 646 C CA . ARG A 1 85 ? 5.359 5.721 -14.735 1.00 48.28 85 ARG A CA 1
ATOM 647 C C . ARG A 1 85 ? 4.920 6.196 -13.362 1.00 48.28 85 ARG A C 1
ATOM 649 O O . ARG A 1 85 ? 3.943 6.921 -13.228 1.00 48.28 85 ARG A O 1
ATOM 656 N N . ALA A 1 86 ? 5.672 5.811 -12.336 1.00 48.25 86 ALA A N 1
ATOM 657 C CA . ALA A 1 86 ? 5.606 6.476 -11.043 1.00 48.25 86 ALA A CA 1
ATOM 658 C C . ALA A 1 86 ? 6.188 7.894 -11.200 1.00 48.25 86 ALA A C 1
ATOM 660 O O . ALA A 1 86 ? 7.331 8.145 -10.828 1.00 48.25 86 ALA A O 1
ATOM 661 N N . VAL A 1 87 ? 5.434 8.810 -11.818 1.00 54.00 87 VAL A N 1
ATOM 662 C CA . VAL A 1 87 ? 5.647 10.245 -11.618 1.00 54.00 87 VAL A CA 1
ATOM 663 C C . VAL A 1 87 ? 5.355 10.461 -10.144 1.00 54.00 87 VAL A C 1
ATOM 665 O O . VAL A 1 87 ? 4.244 10.169 -9.717 1.00 54.00 87 VAL A O 1
ATOM 668 N N . ASP A 1 88 ? 6.401 10.813 -9.395 1.00 72.88 88 ASP A N 1
ATOM 669 C CA . ASP A 1 88 ? 6.509 10.797 -7.932 1.00 72.88 88 ASP A CA 1
ATOM 670 C C . ASP A 1 88 ? 5.146 10.750 -7.209 1.00 72.88 88 ASP A C 1
ATOM 672 O O . ASP A 1 88 ? 4.554 11.782 -6.889 1.00 72.88 88 ASP A O 1
ATOM 676 N N . LEU A 1 89 ? 4.619 9.529 -7.001 1.00 82.88 89 LEU A N 1
ATOM 677 C CA . LEU A 1 89 ? 3.290 9.325 -6.408 1.00 82.88 89 LEU A CA 1
ATOM 678 C C . LEU A 1 89 ? 3.214 10.016 -5.049 1.00 82.88 89 LEU A C 1
ATOM 680 O O . LEU A 1 89 ? 2.174 10.551 -4.678 1.00 82.88 89 LEU A O 1
ATOM 684 N N . ARG A 1 90 ? 4.335 10.030 -4.323 1.00 85.44 90 ARG A N 1
ATOM 685 C CA . ARG A 1 90 ? 4.445 10.737 -3.059 1.00 85.44 90 ARG A CA 1
ATOM 686 C C . ARG A 1 90 ? 4.212 12.232 -3.259 1.00 85.44 90 ARG A C 1
ATOM 688 O O . ARG A 1 90 ? 3.331 12.769 -2.602 1.00 85.44 90 ARG A O 1
ATOM 695 N N . ALA A 1 91 ? 4.908 12.876 -4.195 1.00 84.44 91 ALA A N 1
ATOM 696 C CA . ALA A 1 91 ? 4.686 14.293 -4.492 1.00 84.44 91 ALA A CA 1
ATOM 697 C C . ALA A 1 91 ? 3.232 14.580 -4.913 1.00 84.44 91 ALA A C 1
ATOM 699 O O . ALA A 1 91 ? 2.652 15.592 -4.521 1.00 84.44 91 ALA A O 1
ATOM 700 N N . LYS A 1 92 ? 2.596 13.681 -5.673 1.00 86.19 92 LYS A N 1
ATOM 701 C CA . LYS A 1 92 ? 1.178 13.814 -6.051 1.00 86.19 92 LYS A CA 1
ATOM 702 C C . LYS A 1 92 ? 0.233 13.694 -4.857 1.00 86.19 92 LYS A C 1
ATOM 704 O O . LYS A 1 92 ? -0.696 14.493 -4.741 1.00 86.19 92 LYS A O 1
ATOM 709 N N . LEU A 1 93 ? 0.482 12.753 -3.951 1.00 89.88 93 LEU A N 1
ATOM 710 C CA . LEU A 1 93 ? -0.291 12.613 -2.716 1.00 89.88 93 LEU A CA 1
ATOM 711 C C . LEU A 1 93 ? -0.101 13.828 -1.795 1.00 89.88 93 LEU A C 1
ATOM 713 O O . LEU A 1 93 ? -1.080 14.336 -1.257 1.00 89.88 93 LEU A O 1
ATOM 717 N N . GLU A 1 94 ? 1.125 14.344 -1.685 1.00 89.88 94 GLU A N 1
ATOM 718 C CA . GLU A 1 94 ? 1.454 15.543 -0.899 1.00 89.88 94 GLU A CA 1
ATOM 719 C C . GLU A 1 94 ? 0.800 16.818 -1.457 1.00 89.88 94 GLU A C 1
ATOM 721 O O . GLU A 1 94 ? 0.382 17.677 -0.687 1.00 89.88 94 GLU A O 1
ATOM 726 N N . THR A 1 95 ? 0.679 16.942 -2.781 1.00 89.06 95 THR A N 1
ATOM 727 C CA . THR A 1 95 ? 0.144 18.154 -3.433 1.00 89.06 95 THR A CA 1
ATOM 728 C C . THR A 1 95 ? -1.365 18.120 -3.664 1.00 89.06 95 THR A C 1
ATOM 730 O O . THR A 1 95 ? -2.035 19.134 -3.488 1.00 89.06 95 THR A O 1
ATOM 733 N N . SER A 1 96 ? -1.906 16.972 -4.074 1.00 86.81 96 SER A N 1
ATOM 734 C CA . SER A 1 96 ? -3.298 16.824 -4.533 1.00 86.81 96 SER A CA 1
ATOM 735 C C . SER A 1 96 ? -4.070 15.697 -3.851 1.00 86.81 96 SER A C 1
ATOM 737 O O . SER A 1 96 ? -5.296 15.675 -3.929 1.00 86.81 96 SER A O 1
ATOM 739 N N . GLY A 1 97 ? -3.395 14.805 -3.116 1.00 89.12 97 GLY A N 1
ATOM 740 C CA . GLY A 1 97 ? -4.036 13.652 -2.481 1.00 89.12 97 GLY A CA 1
ATOM 741 C C . GLY A 1 97 ? -5.186 14.040 -1.553 1.00 89.12 97 GLY A C 1
ATOM 742 O O . GLY A 1 97 ? -6.236 13.407 -1.599 1.00 89.12 97 GLY A O 1
ATOM 743 N N . GLY A 1 98 ? -5.035 15.126 -0.787 1.00 92.12 98 GLY A N 1
ATOM 744 C CA . GLY A 1 98 ? -6.081 15.628 0.111 1.00 92.12 98 GLY A CA 1
ATOM 745 C C . GLY A 1 98 ? -7.399 15.961 -0.594 1.00 92.12 98 GLY A C 1
ATOM 746 O O . GLY A 1 98 ? -8.463 15.611 -0.088 1.00 92.12 98 GLY A O 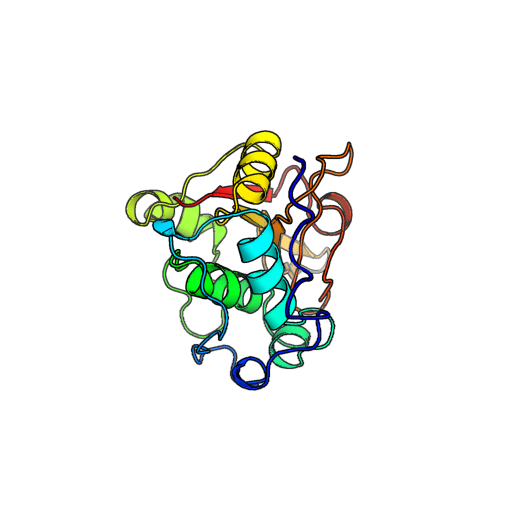1
ATOM 747 N N . ALA A 1 99 ? -7.338 16.570 -1.782 1.00 90.56 99 ALA A N 1
ATOM 748 C CA . ALA A 1 99 ? -8.526 16.881 -2.582 1.00 90.56 99 ALA A CA 1
ATOM 749 C C . ALA A 1 99 ? -9.206 15.619 -3.144 1.00 90.56 99 ALA A C 1
ATOM 751 O O . ALA A 1 99 ? -10.395 15.636 -3.447 1.00 90.56 99 ALA A O 1
ATOM 752 N N . GLU A 1 100 ? -8.462 14.518 -3.242 1.00 90.38 100 GLU A N 1
ATOM 753 C CA . GLU A 1 100 ? -8.935 13.217 -3.716 1.00 90.38 100 GLU A CA 1
ATOM 754 C C . GLU A 1 100 ? -9.283 12.253 -2.566 1.00 90.38 100 GLU A C 1
ATOM 756 O O . GLU A 1 100 ? -9.577 11.085 -2.807 1.00 90.38 100 GLU A O 1
ATOM 761 N N . GLY A 1 101 ? -9.270 12.726 -1.313 1.00 93.75 101 GLY A N 1
ATOM 762 C CA . GLY A 1 101 ? -9.620 11.945 -0.119 1.00 93.75 101 GLY A CA 1
ATOM 763 C C . GLY A 1 101 ? -8.462 11.164 0.512 1.00 93.75 101 GLY A C 1
ATOM 764 O O . GLY A 1 101 ? -8.667 10.440 1.487 1.00 93.75 101 GLY A O 1
ATOM 765 N N . TRP A 1 102 ? -7.240 11.311 -0.003 1.00 96.19 102 TRP A N 1
ATOM 766 C CA . TRP A 1 102 ? -6.040 10.724 0.588 1.00 96.19 102 TRP A CA 1
ATOM 767 C C . TRP A 1 102 ? -5.485 11.594 1.710 1.00 96.19 102 TRP A C 1
ATOM 769 O O . TRP A 1 102 ? -5.300 12.800 1.562 1.00 96.19 102 TRP A O 1
ATOM 779 N N . ARG A 1 103 ? -5.130 10.965 2.828 1.00 97.31 103 ARG A N 1
ATOM 780 C CA . ARG A 1 103 ? -4.551 11.647 3.987 1.00 97.31 103 ARG A CA 1
ATOM 781 C C . ARG A 1 103 ? -3.282 10.955 4.450 1.00 97.31 103 ARG A C 1
ATOM 783 O O . ARG A 1 103 ? -3.279 9.739 4.644 1.00 97.31 103 ARG A O 1
ATOM 790 N N . GLN A 1 104 ? -2.228 11.737 4.668 1.00 97.31 104 GLN A N 1
ATOM 791 C CA . GLN A 1 104 ? -1.008 11.242 5.292 1.00 97.31 104 GLN A CA 1
ATOM 792 C C . GLN A 1 104 ? -1.263 10.949 6.774 1.00 97.31 104 GLN A C 1
ATOM 794 O O . GLN A 1 104 ? -1.918 11.730 7.465 1.00 97.31 104 GLN A O 1
ATOM 799 N N . VAL A 1 105 ? -0.749 9.824 7.261 1.00 98.31 105 VAL A N 1
ATOM 800 C CA . VAL A 1 105 ? -0.966 9.331 8.628 1.00 98.31 105 VAL A CA 1
ATOM 801 C C . VAL A 1 105 ? 0.294 8.701 9.214 1.00 98.31 105 VAL A C 1
ATOM 803 O O . VAL A 1 105 ? 1.295 8.503 8.521 1.00 98.31 105 VAL A O 1
ATOM 806 N N . SER A 1 106 ? 0.242 8.358 10.501 1.00 97.88 106 SER A N 1
ATOM 807 C CA . SER A 1 106 ? 1.265 7.520 11.138 1.00 97.88 106 SER A CA 1
ATOM 808 C C . SER A 1 106 ? 1.171 6.045 10.710 1.00 97.88 106 SER A C 1
ATOM 810 O O . SER A 1 106 ? 0.144 5.588 10.202 1.00 97.88 106 SER A O 1
ATOM 812 N N . GLU A 1 107 ? 2.222 5.257 10.975 1.00 97.38 107 GLU A N 1
ATOM 813 C CA . GLU A 1 107 ? 2.203 3.805 10.718 1.00 97.38 107 GLU A CA 1
ATOM 814 C C . GLU A 1 107 ? 1.130 3.070 11.544 1.00 97.38 107 GLU A C 1
ATOM 816 O O . GLU A 1 107 ? 0.494 2.133 11.055 1.00 97.38 107 GLU A O 1
ATOM 821 N N . ILE A 1 108 ? 0.888 3.533 12.778 1.00 98.12 108 ILE A N 1
ATOM 822 C CA . ILE A 1 108 ? -0.121 2.983 13.693 1.00 98.12 108 ILE A CA 1
ATOM 823 C C . ILE A 1 108 ? -1.520 3.196 13.114 1.00 98.12 108 ILE A C 1
ATOM 825 O O . ILE A 1 108 ? -2.318 2.259 13.027 1.00 98.12 108 ILE A O 1
ATOM 829 N N . GLU A 1 109 ? -1.810 4.419 12.671 1.00 98.31 109 GLU A N 1
ATOM 830 C CA . GLU A 1 109 ? -3.084 4.740 12.034 1.00 98.31 109 GLU A CA 1
ATOM 831 C C . GLU A 1 109 ? -3.263 3.959 10.731 1.00 98.31 109 GLU A C 1
ATOM 833 O O . GLU A 1 109 ? -4.316 3.358 10.528 1.00 98.31 109 GLU A O 1
ATOM 838 N N . ALA A 1 110 ? -2.240 3.876 9.879 1.00 98.38 110 ALA A N 1
ATOM 839 C CA . ALA A 1 110 ? -2.329 3.121 8.631 1.00 98.38 110 ALA A CA 1
ATOM 840 C C . ALA A 1 110 ? -2.669 1.638 8.865 1.00 98.38 110 ALA A C 1
ATOM 842 O O . ALA A 1 110 ? -3.517 1.081 8.156 1.00 98.38 110 ALA A O 1
ATOM 843 N N . GLN A 1 111 ? -2.064 1.013 9.885 1.00 98.38 111 GLN A N 1
ATOM 844 C CA . GLN A 1 111 ? -2.382 -0.356 10.295 1.00 98.38 111 GLN A CA 1
ATOM 845 C C . GLN A 1 111 ? -3.824 -0.479 10.810 1.00 98.38 111 GLN A C 1
ATOM 847 O O . GLN A 1 111 ? -4.519 -1.439 10.461 1.00 98.38 111 GLN A O 1
ATOM 852 N N . ALA A 1 112 ? -4.295 0.483 11.609 1.00 98.12 112 ALA A N 1
ATOM 853 C CA . ALA A 1 112 ? -5.669 0.504 12.111 1.00 98.12 112 ALA A CA 1
ATOM 854 C C . ALA A 1 112 ? -6.696 0.639 10.972 1.00 98.12 112 ALA A C 1
ATOM 856 O O . ALA A 1 112 ? -7.694 -0.083 10.955 1.00 98.12 112 ALA A O 1
ATOM 857 N N . TRP A 1 113 ? -6.430 1.496 9.986 1.00 98.19 113 TRP A N 1
ATOM 858 C CA . TRP A 1 113 ? -7.257 1.659 8.786 1.00 98.19 113 TRP A CA 1
ATOM 859 C C . TRP A 1 113 ? -7.283 0.389 7.929 1.00 98.19 113 TRP A C 1
ATOM 861 O O . TRP A 1 113 ? -8.358 -0.076 7.541 1.00 98.19 113 TRP A O 1
ATOM 871 N N . ALA A 1 114 ? -6.130 -0.259 7.738 1.00 97.94 114 ALA A N 1
ATOM 872 C CA . ALA A 1 114 ? -6.066 -1.537 7.034 1.00 97.94 114 ALA A CA 1
ATOM 873 C C . ALA A 1 114 ? -6.895 -2.613 7.757 1.00 97.94 114 ALA A C 1
ATOM 875 O O . ALA A 1 114 ? -7.619 -3.375 7.117 1.00 97.94 114 ALA A O 1
ATOM 876 N N . ASN A 1 115 ? -6.859 -2.637 9.093 1.00 97.94 115 ASN A N 1
ATOM 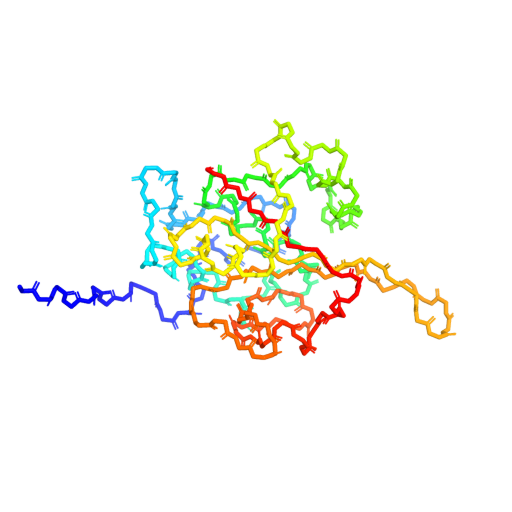877 C CA . ASN A 1 115 ? -7.660 -3.553 9.910 1.00 97.94 115 ASN A CA 1
ATOM 878 C C . ASN A 1 115 ? -9.170 -3.295 9.831 1.00 97.94 115 ASN A C 1
ATOM 880 O O . ASN A 1 115 ? -9.944 -4.228 10.032 1.00 97.94 115 ASN A O 1
ATOM 884 N N . ARG A 1 116 ? -9.598 -2.076 9.492 1.00 96.69 116 ARG A N 1
ATOM 885 C CA . ARG A 1 116 ? -11.008 -1.737 9.226 1.00 96.69 116 ARG A CA 1
ATOM 886 C C . ARG A 1 116 ? -11.437 -2.049 7.790 1.00 96.69 116 ARG A C 1
ATOM 888 O O . ARG A 1 116 ? -12.620 -2.001 7.478 1.00 96.69 116 ARG A O 1
ATOM 895 N N . GLY A 1 117 ? -10.498 -2.443 6.932 1.00 97.19 117 GLY A N 1
ATOM 896 C CA . GLY A 1 117 ? -10.762 -2.745 5.530 1.00 97.19 117 GLY A CA 1
ATOM 897 C C . GLY A 1 117 ? -10.639 -1.542 4.601 1.00 97.19 117 GLY A C 1
ATOM 898 O O . GLY A 1 117 ? -11.029 -1.660 3.443 1.00 97.19 117 GLY A O 1
ATOM 899 N N . SER A 1 118 ? 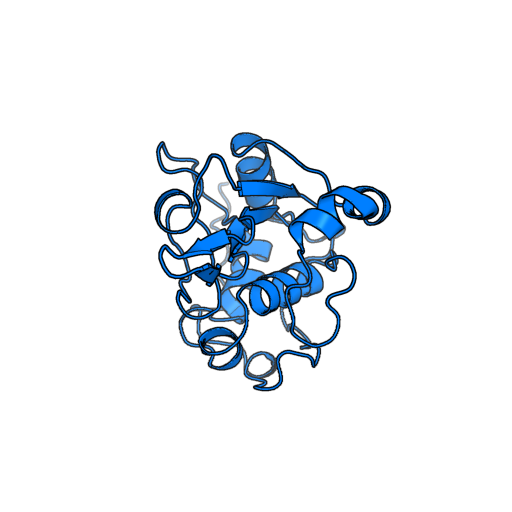-10.092 -0.419 5.068 1.00 97.50 118 SER A N 1
ATOM 900 C CA . SER A 1 118 ? -9.883 0.782 4.257 1.00 97.50 118 SER A CA 1
ATOM 901 C C . SER A 1 118 ? -8.575 0.718 3.455 1.00 97.50 118 SER A C 1
ATOM 903 O O . SER A 1 118 ? -7.652 -0.015 3.835 1.00 97.50 118 SER A O 1
ATOM 905 N N . PRO A 1 119 ? -8.471 1.445 2.327 1.00 97.62 119 PRO A N 1
ATOM 906 C CA . PRO A 1 119 ? -7.215 1.666 1.626 1.00 97.62 119 PRO A CA 1
ATOM 907 C C . PRO A 1 119 ? -6.173 2.300 2.549 1.00 97.62 119 PRO A C 1
ATOM 909 O O . PRO A 1 119 ? -6.397 3.352 3.139 1.00 97.62 119 PRO A O 1
ATOM 912 N N . SER A 1 120 ? -5.023 1.640 2.627 1.00 98.19 120 SER A N 1
ATOM 913 C CA . SER A 1 120 ? -3.851 2.078 3.376 1.00 98.19 120 SER A CA 1
ATOM 914 C C . SER A 1 120 ? -2.605 1.720 2.579 1.00 98.19 120 SER A C 1
ATOM 916 O O . SER A 1 120 ? -2.465 0.568 2.140 1.00 98.19 120 SER A O 1
ATOM 918 N N . LEU A 1 121 ? -1.706 2.682 2.410 1.00 97.31 121 LEU A N 1
ATOM 919 C CA . LEU A 1 121 ? -0.479 2.574 1.631 1.00 97.31 121 LEU A CA 1
ATOM 920 C C . LEU A 1 121 ? 0.735 3.016 2.444 1.00 97.31 121 LEU A C 1
ATOM 922 O O . LEU A 1 121 ? 0.624 3.830 3.359 1.00 97.31 121 LEU A O 1
ATOM 926 N N . ILE A 1 122 ? 1.893 2.508 2.045 1.00 97.00 122 ILE A N 1
ATOM 927 C CA . ILE A 1 122 ? 3.201 3.095 2.319 1.00 97.00 122 ILE A CA 1
ATOM 928 C C . ILE A 1 122 ? 3.824 3.501 0.982 1.00 97.00 122 ILE A C 1
ATOM 930 O O . ILE A 1 122 ? 3.769 2.747 0.006 1.00 97.00 122 ILE A O 1
ATOM 934 N N . VAL A 1 123 ? 4.393 4.700 0.931 1.00 93.62 123 VAL A N 1
ATOM 935 C CA . VAL A 1 123 ? 5.009 5.262 -0.272 1.00 93.62 123 VAL A CA 1
ATOM 936 C C . VAL A 1 123 ? 6.428 5.696 0.068 1.00 93.62 123 VAL A C 1
ATOM 938 O O . VAL A 1 123 ? 6.635 6.608 0.868 1.00 93.62 123 VAL A O 1
ATOM 941 N N . GLY A 1 124 ? 7.406 5.019 -0.527 1.00 89.94 124 GLY A N 1
ATOM 942 C CA . GLY A 1 124 ? 8.819 5.359 -0.425 1.00 89.94 124 GLY A CA 1
ATOM 943 C C . GLY A 1 124 ? 9.206 6.387 -1.482 1.00 89.94 124 GLY A C 1
ATOM 944 O O . GLY A 1 124 ? 8.755 6.316 -2.628 1.00 89.94 124 GLY A O 1
ATOM 945 N N . ARG A 1 125 ? 10.060 7.341 -1.110 1.00 82.75 125 ARG A N 1
ATOM 946 C CA . ARG A 1 125 ? 10.603 8.329 -2.050 1.00 82.75 125 ARG A CA 1
ATOM 947 C C . ARG A 1 125 ? 11.486 7.651 -3.103 1.00 82.75 125 ARG A C 1
ATOM 949 O O . ARG A 1 125 ? 12.202 6.703 -2.791 1.00 82.75 125 ARG A O 1
ATOM 956 N N . ALA A 1 126 ? 11.482 8.171 -4.330 1.00 78.56 126 ALA A N 1
ATOM 957 C CA . ALA A 1 126 ? 12.524 7.842 -5.298 1.00 78.56 126 ALA A CA 1
ATOM 958 C C . ALA A 1 126 ? 13.894 8.314 -4.781 1.00 78.56 126 ALA A C 1
ATOM 960 O O . ALA A 1 126 ? 14.013 9.408 -4.220 1.00 78.56 126 ALA A O 1
ATOM 961 N N . THR A 1 127 ? 14.928 7.502 -4.968 1.00 77.31 127 THR A N 1
ATOM 962 C CA . THR A 1 127 ? 16.294 7.804 -4.519 1.00 77.31 127 THR A CA 1
ATOM 963 C C . THR A 1 127 ? 17.285 7.692 -5.676 1.00 77.31 127 THR A C 1
ATOM 965 O O . THR A 1 127 ? 16.906 7.451 -6.825 1.00 77.31 127 THR A O 1
ATOM 968 N N . ARG A 1 128 ? 18.571 7.919 -5.396 1.00 80.19 128 ARG A N 1
ATOM 969 C CA . ARG A 1 128 ? 19.667 7.619 -6.321 1.00 80.19 128 ARG A CA 1
ATOM 970 C C . ARG A 1 128 ? 20.578 6.568 -5.706 1.00 80.19 128 ARG A C 1
ATOM 972 O O . ARG A 1 128 ? 20.847 6.623 -4.507 1.00 80.19 128 ARG A O 1
ATOM 979 N N . GLY A 1 129 ? 21.034 5.632 -6.531 1.00 76.88 129 GLY A N 1
ATOM 980 C CA . GLY A 1 129 ? 22.082 4.686 -6.175 1.00 76.88 129 GLY A CA 1
ATOM 981 C C . GLY A 1 129 ? 23.448 5.371 -6.027 1.00 76.88 129 GLY A C 1
ATOM 982 O O . GLY A 1 129 ? 23.597 6.534 -6.414 1.00 76.88 129 GLY A O 1
ATOM 983 N N . PRO A 1 130 ? 24.460 4.663 -5.491 1.00 80.00 130 PRO A N 1
ATOM 984 C CA . PRO A 1 130 ? 25.827 5.182 -5.357 1.00 80.00 130 PRO A CA 1
ATOM 985 C C . PRO A 1 130 ? 26.458 5.627 -6.687 1.00 80.00 130 PRO A C 1
ATOM 987 O O . PRO A 1 130 ? 27.315 6.502 -6.709 1.00 80.00 130 PRO A O 1
ATOM 990 N N . ASP A 1 131 ? 26.009 5.038 -7.793 1.00 87.00 131 ASP A N 1
ATOM 991 C CA . ASP A 1 131 ? 26.394 5.328 -9.178 1.00 87.00 131 ASP A CA 1
ATOM 992 C C . ASP A 1 131 ? 25.563 6.458 -9.822 1.00 87.00 131 ASP A C 1
ATOM 994 O O . ASP A 1 131 ? 25.714 6.759 -11.004 1.00 87.00 131 ASP A O 1
ATOM 998 N N . GLY A 1 132 ? 24.657 7.085 -9.064 1.00 79.69 132 GLY A N 1
ATOM 999 C CA . GLY A 1 132 ? 23.757 8.131 -9.546 1.00 79.69 132 GLY A CA 1
ATOM 1000 C C . GLY A 1 132 ? 22.508 7.620 -10.274 1.00 79.69 132 GLY A C 1
ATOM 1001 O O . GLY A 1 132 ? 21.650 8.445 -10.628 1.00 79.69 132 GLY A O 1
ATOM 1002 N N . THR A 1 133 ? 22.365 6.299 -10.450 1.00 78.44 133 THR A N 1
ATOM 1003 C CA . THR A 1 133 ? 21.213 5.665 -11.104 1.00 78.44 133 THR A CA 1
ATOM 1004 C C . THR A 1 133 ? 19.934 5.961 -10.326 1.00 78.44 133 THR A C 1
ATOM 1006 O O . THR A 1 133 ? 19.881 5.813 -9.105 1.00 78.44 133 THR A O 1
ATOM 1009 N N . ALA A 1 134 ? 18.882 6.400 -11.020 1.00 75.44 134 ALA A N 1
ATOM 1010 C CA . ALA A 1 134 ? 17.594 6.667 -10.392 1.00 75.44 134 ALA A CA 1
ATOM 1011 C C . ALA A 1 134 ? 16.945 5.357 -9.922 1.00 75.44 134 ALA A C 1
ATOM 1013 O O . ALA A 1 134 ? 16.703 4.453 -10.720 1.00 75.44 134 ALA A O 1
ATOM 1014 N N . VAL A 1 135 ? 16.622 5.281 -8.633 1.00 75.19 135 VAL A N 1
ATOM 1015 C CA . VAL A 1 135 ? 15.852 4.188 -8.040 1.00 75.19 135 VAL A CA 1
ATOM 1016 C C . VAL A 1 135 ? 14.411 4.677 -7.888 1.00 75.19 135 VAL A C 1
ATOM 1018 O O . VAL A 1 135 ? 14.169 5.620 -7.127 1.00 75.19 135 VAL A O 1
ATOM 1021 N N . PRO A 1 136 ? 13.440 4.092 -8.613 1.00 73.62 136 PRO A N 1
ATOM 1022 C CA . PRO A 1 136 ? 12.047 4.505 -8.513 1.00 73.62 136 PRO A CA 1
ATOM 1023 C C . PRO A 1 136 ? 11.509 4.372 -7.087 1.00 73.62 136 PRO A C 1
ATOM 1025 O O . PRO A 1 136 ? 11.876 3.447 -6.360 1.00 73.62 136 PRO A O 1
ATOM 1028 N N . GLY A 1 137 ? 10.590 5.263 -6.712 1.00 78.69 137 GLY A N 1
ATOM 1029 C CA . GLY A 1 137 ? 9.850 5.134 -5.460 1.00 78.69 137 GLY A CA 1
ATOM 1030 C C . GLY A 1 137 ? 9.093 3.805 -5.404 1.00 78.69 137 GLY A C 1
ATOM 1031 O O . GLY A 1 137 ? 8.559 3.326 -6.410 1.00 78.69 137 GLY A O 1
ATOM 1032 N N . LEU A 1 138 ? 9.064 3.197 -4.221 1.00 87.44 138 LEU A N 1
ATOM 1033 C CA . LEU A 1 138 ? 8.331 1.962 -3.972 1.00 87.44 138 LEU A CA 1
ATOM 1034 C C . LEU A 1 138 ? 6.942 2.296 -3.418 1.00 87.44 138 LEU A C 1
ATOM 1036 O O . LEU A 1 138 ? 6.782 3.252 -2.663 1.00 87.44 138 LEU A O 1
ATOM 1040 N N . VAL A 1 139 ? 5.937 1.496 -3.765 1.00 92.56 139 VAL A N 1
ATOM 1041 C CA . VAL A 1 139 ? 4.586 1.606 -3.211 1.00 92.56 139 VAL A CA 1
ATOM 1042 C C . VAL A 1 139 ? 4.162 0.248 -2.677 1.00 92.56 139 VAL A C 1
ATOM 1044 O O . VAL A 1 139 ? 4.255 -0.763 -3.374 1.00 92.56 139 VAL A O 1
ATOM 1047 N N . GLY A 1 140 ? 3.707 0.227 -1.430 1.00 95.19 140 GLY A N 1
ATOM 1048 C CA . GLY A 1 140 ? 3.227 -0.968 -0.753 1.00 95.19 140 GLY A CA 1
ATOM 1049 C C . GLY A 1 140 ? 1.816 -0.759 -0.230 1.00 95.19 140 GLY A C 1
ATOM 1050 O O . GLY A 1 140 ? 1.458 0.330 0.214 1.00 95.19 140 GLY A O 1
ATOM 1051 N N . VAL A 1 141 ? 1.012 -1.816 -0.255 1.00 97.75 141 VAL A N 1
ATOM 1052 C CA . VAL A 1 141 ? -0.326 -1.827 0.333 1.00 97.75 141 VAL A CA 1
ATOM 1053 C C . VAL A 1 141 ? -0.246 -2.425 1.733 1.00 97.75 141 VAL A C 1
ATOM 1055 O O . VAL A 1 141 ? 0.147 -3.579 1.892 1.00 97.75 141 VAL A O 1
ATOM 1058 N N . VAL A 1 142 ? -0.639 -1.666 2.756 1.00 98.31 142 VAL A N 1
ATOM 1059 C CA . VAL A 1 142 ? -0.605 -2.119 4.157 1.00 98.31 142 VAL A CA 1
ATOM 1060 C C . VAL A 1 142 ? -1.624 -3.236 4.372 1.00 98.31 142 VAL A C 1
ATOM 1062 O O . VAL A 1 142 ? -2.815 -3.065 4.112 1.00 98.31 142 VAL A O 1
ATOM 1065 N N . ARG A 1 143 ? -1.193 -4.397 4.854 1.00 97.88 143 ARG A N 1
ATOM 1066 C CA . ARG A 1 143 ? -2.086 -5.535 5.088 1.00 97.88 143 ARG A CA 1
ATOM 1067 C C . ARG A 1 143 ? -2.816 -5.413 6.421 1.00 97.88 143 ARG A C 1
ATOM 1069 O O . ARG A 1 143 ? -2.254 -4.885 7.381 1.00 97.88 143 ARG A O 1
ATOM 1076 N N . PRO A 1 144 ? -4.038 -5.958 6.531 1.00 96.56 144 PRO A N 1
ATOM 1077 C CA . PRO A 1 144 ? -4.619 -6.210 7.838 1.00 96.56 144 PRO A CA 1
ATOM 1078 C C . PRO A 1 144 ? -3.730 -7.156 8.654 1.00 96.56 144 PRO A C 1
ATOM 1080 O O . PRO A 1 144 ? -3.249 -8.168 8.143 1.00 96.56 144 PRO A O 1
ATOM 1083 N N . GLY A 1 145 ? -3.541 -6.864 9.934 1.00 96.00 145 GLY A N 1
ATOM 1084 C CA . GLY A 1 145 ? -2.648 -7.609 10.809 1.00 96.00 145 GLY A CA 1
ATOM 1085 C C . GLY A 1 145 ? -2.267 -6.839 12.067 1.00 96.00 145 GLY A C 1
ATOM 1086 O O . GLY A 1 145 ? -2.901 -5.850 12.441 1.00 96.00 145 GLY A O 1
ATOM 1087 N N . GLN A 1 146 ? -1.227 -7.336 12.728 1.00 95.81 146 GLN A N 1
ATOM 1088 C CA . GLN A 1 146 ? -0.623 -6.692 13.887 1.00 95.81 146 GLN A CA 1
ATOM 1089 C C . GLN A 1 146 ? 0.535 -5.804 13.439 1.00 95.81 146 GLN A C 1
ATOM 1091 O O . GLN A 1 146 ? 1.321 -6.193 12.573 1.00 95.81 146 GLN A O 1
ATOM 1096 N N . LEU A 1 147 ? 0.649 -4.629 14.058 1.00 96.38 147 LEU A N 1
ATOM 1097 C CA . LEU A 1 147 ? 1.840 -3.802 13.921 1.00 96.38 147 LEU A CA 1
ATOM 1098 C C . LEU A 1 147 ? 2.990 -4.469 14.683 1.00 96.38 147 LEU A C 1
ATOM 1100 O O . LEU A 1 147 ? 2.814 -4.894 15.823 1.00 96.38 147 LEU A O 1
ATOM 1104 N N . SER A 1 148 ? 4.165 -4.543 14.066 1.00 96.31 148 SER A N 1
ATOM 1105 C CA . SER A 1 148 ? 5.377 -5.054 14.709 1.00 96.31 148 SER A CA 1
ATOM 1106 C C . SER A 1 148 ? 6.420 -3.949 14.870 1.00 96.31 148 SER A C 1
ATOM 1108 O O . SER A 1 148 ? 6.309 -2.884 14.262 1.00 96.31 148 SER A O 1
ATOM 1110 N N . ALA A 1 149 ? 7.499 -4.225 15.607 1.00 95.31 149 ALA A N 1
ATOM 1111 C CA . ALA A 1 149 ? 8.656 -3.326 15.671 1.00 95.31 149 ALA A CA 1
ATOM 1112 C C . ALA A 1 149 ? 9.271 -3.035 14.283 1.00 95.31 149 ALA A C 1
ATOM 1114 O O . ALA A 1 149 ? 9.888 -1.988 14.086 1.00 95.31 149 ALA A O 1
ATOM 1115 N N . ARG A 1 150 ? 9.057 -3.931 13.310 1.00 96.00 150 ARG A N 1
ATOM 1116 C CA . ARG A 1 150 ? 9.485 -3.819 11.904 1.00 96.00 150 ARG A CA 1
ATOM 1117 C C . ARG A 1 150 ? 8.473 -3.082 11.011 1.00 96.00 150 ARG A C 1
ATOM 1119 O O . ARG A 1 150 ? 8.613 -3.054 9.789 1.00 96.00 150 ARG A O 1
ATOM 1126 N N . GLY A 1 151 ? 7.450 -2.483 11.616 1.00 96.38 151 GLY A N 1
ATOM 1127 C CA . GLY A 1 151 ? 6.335 -1.852 10.920 1.00 96.38 151 GLY A CA 1
ATOM 1128 C C . GLY A 1 151 ? 5.235 -2.853 10.545 1.00 96.38 151 GLY A C 1
ATOM 1129 O O . GLY A 1 151 ? 5.257 -4.012 10.989 1.00 96.38 151 GLY A O 1
ATOM 1130 N N . PRO A 1 152 ? 4.232 -2.408 9.770 1.00 97.62 152 PRO A N 1
ATOM 1131 C CA . PRO A 1 152 ? 3.147 -3.264 9.320 1.00 97.62 152 PRO A CA 1
ATOM 1132 C C . PRO A 1 152 ? 3.628 -4.248 8.248 1.00 97.62 152 PRO A C 1
ATOM 1134 O O . PRO A 1 152 ? 4.601 -3.994 7.534 1.00 97.62 152 PRO A O 1
ATOM 1137 N N . ALA A 1 153 ? 2.909 -5.357 8.086 1.00 97.81 153 ALA A N 1
ATOM 1138 C CA . ALA A 1 153 ? 3.078 -6.198 6.907 1.00 97.81 153 ALA A CA 1
ATOM 1139 C C . ALA A 1 153 ? 2.510 -5.475 5.677 1.00 97.81 153 ALA A C 1
ATOM 1141 O O . ALA A 1 153 ? 1.411 -4.919 5.729 1.00 97.81 153 ALA A O 1
ATOM 1142 N N . VAL A 1 154 ? 3.225 -5.511 4.558 1.00 97.62 154 VAL A N 1
ATOM 1143 C CA . VAL A 1 154 ? 2.823 -4.866 3.304 1.00 97.62 154 VAL A CA 1
ATOM 1144 C C . VAL A 1 154 ? 2.831 -5.868 2.154 1.00 97.62 154 VAL A C 1
ATOM 1146 O O . VAL A 1 154 ? 3.662 -6.773 2.109 1.00 97.62 154 VAL A O 1
ATOM 1149 N N . ALA A 1 155 ? 1.883 -5.720 1.234 1.00 97.31 155 ALA A N 1
ATOM 1150 C CA . ALA A 1 155 ? 1.899 -6.378 -0.065 1.00 97.31 155 ALA A CA 1
ATOM 1151 C C . ALA A 1 155 ? 2.522 -5.420 -1.086 1.00 97.31 155 ALA A C 1
ATOM 1153 O O . ALA A 1 155 ? 2.163 -4.240 -1.121 1.00 97.31 155 ALA A O 1
ATOM 1154 N N . VAL A 1 156 ? 3.448 -5.903 -1.908 1.00 93.75 156 VAL A N 1
ATOM 1155 C CA . VAL A 1 156 ? 4.239 -5.065 -2.822 1.00 93.75 156 VAL A CA 1
ATOM 1156 C C . VAL A 1 156 ? 4.301 -5.735 -4.190 1.00 93.75 156 VAL A C 1
ATOM 1158 O O . VAL A 1 156 ? 4.419 -6.954 -4.261 1.00 93.75 156 VAL A O 1
ATOM 1161 N N . GLY A 1 157 ? 4.201 -4.948 -5.264 1.00 90.69 157 GLY A N 1
ATOM 1162 C CA . GLY A 1 157 ? 4.434 -5.395 -6.643 1.00 90.69 157 GLY A CA 1
ATOM 1163 C C . GLY A 1 157 ? 5.830 -5.022 -7.164 1.00 90.69 157 GLY A C 1
ATOM 1164 O O . GLY A 1 157 ? 6.648 -4.437 -6.457 1.00 90.69 157 GLY A O 1
ATOM 1165 N N . GLY A 1 158 ? 6.093 -5.296 -8.435 1.00 86.44 158 GLY A N 1
ATOM 1166 C CA . GLY A 1 158 ? 7.364 -5.041 -9.117 1.00 86.44 158 GLY A CA 1
ATOM 1167 C C . GLY A 1 158 ? 8.419 -6.110 -8.870 1.00 86.44 158 GLY A C 1
ATOM 1168 O O . GLY A 1 158 ? 8.104 -7.234 -8.494 1.00 86.44 158 GLY A O 1
ATOM 1169 N N . ALA A 1 159 ? 9.694 -5.746 -9.032 1.00 80.31 159 ALA A N 1
ATOM 1170 C CA . ALA A 1 15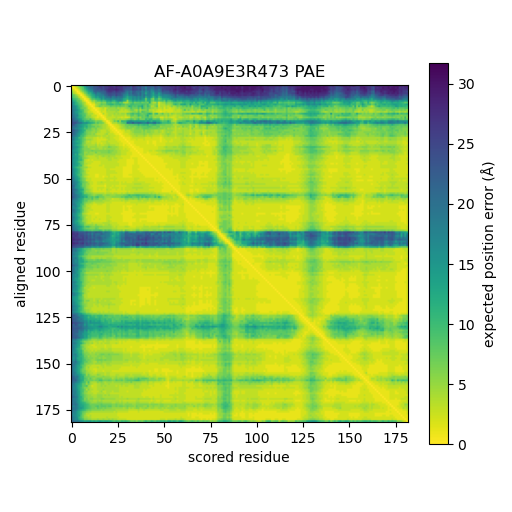9 ? 10.826 -6.669 -8.875 1.00 80.31 159 ALA A CA 1
ATOM 1171 C C . ALA A 1 159 ? 10.915 -7.332 -7.482 1.00 80.31 159 ALA A C 1
ATOM 1173 O O . ALA A 1 159 ? 11.626 -8.314 -7.305 1.00 80.31 159 ALA A O 1
ATOM 1174 N N . ARG A 1 160 ? 10.195 -6.794 -6.487 1.00 79.81 160 ARG A N 1
ATOM 1175 C CA . ARG A 1 160 ? 10.055 -7.348 -5.132 1.00 79.81 160 ARG A CA 1
ATOM 1176 C C . ARG A 1 160 ? 8.630 -7.832 -4.857 1.00 79.81 160 ARG A C 1
ATOM 1178 O O . ARG A 1 160 ? 8.141 -7.677 -3.740 1.00 79.81 160 ARG A O 1
ATOM 1185 N N . ALA A 1 161 ? 7.952 -8.357 -5.879 1.00 88.56 161 ALA A N 1
ATOM 1186 C CA . ALA A 1 161 ? 6.594 -8.869 -5.777 1.00 88.56 161 ALA A CA 1
ATOM 1187 C C . ALA A 1 161 ? 6.473 -9.842 -4.597 1.00 88.56 161 ALA A C 1
ATOM 1189 O O . ALA A 1 161 ? 7.030 -10.938 -4.605 1.00 88.56 161 ALA A O 1
ATOM 1190 N N . CYS A 1 162 ? 5.773 -9.417 -3.551 1.00 91.81 162 CYS A N 1
ATOM 1191 C CA . CYS A 1 162 ? 5.683 -10.153 -2.304 1.00 91.81 162 CYS A CA 1
ATOM 1192 C C . CYS A 1 162 ? 4.291 -9.952 -1.710 1.00 91.81 162 CYS A C 1
ATOM 1194 O O . CYS A 1 162 ? 3.833 -8.809 -1.581 1.00 91.81 162 CYS A O 1
ATOM 1196 N N . PRO A 1 163 ? 3.590 -11.035 -1.335 1.00 94.00 163 PRO A N 1
ATOM 1197 C CA . PRO A 1 163 ? 2.250 -10.907 -0.808 1.00 94.00 163 PRO A CA 1
ATOM 1198 C C . PRO A 1 163 ? 2.279 -10.326 0.598 1.00 94.00 163 PRO A C 1
ATOM 1200 O O . PRO A 1 163 ? 1.333 -9.637 0.946 1.00 94.00 163 PRO A O 1
ATOM 1203 N N . ALA A 1 164 ? 3.313 -10.579 1.400 1.00 95.62 164 ALA A N 1
ATOM 1204 C CA . ALA A 1 164 ? 3.451 -10.040 2.745 1.00 95.62 164 ALA A CA 1
ATOM 1205 C C . ALA A 1 164 ? 4.932 -9.973 3.132 1.00 95.62 164 ALA A C 1
ATOM 1207 O O . ALA A 1 164 ? 5.590 -11.004 3.243 1.00 95.62 164 ALA A O 1
ATOM 1208 N N . ILE A 1 165 ? 5.428 -8.767 3.374 1.00 95.38 165 ILE A N 1
ATOM 1209 C CA . ILE A 1 165 ? 6.783 -8.501 3.861 1.00 95.38 165 ILE A CA 1
ATOM 1210 C C . ILE A 1 165 ? 6.718 -7.396 4.925 1.00 95.38 165 ILE A C 1
ATOM 1212 O O . ILE A 1 165 ? 5.864 -6.513 4.798 1.00 95.38 165 ILE A O 1
ATOM 1216 N N . PRO A 1 166 ? 7.525 -7.419 6.000 1.00 96.88 166 PRO A N 1
ATOM 1217 C CA . PRO A 1 166 ? 7.576 -6.294 6.929 1.00 96.88 166 PRO A CA 1
ATOM 1218 C C . PRO A 1 166 ? 7.995 -5.010 6.205 1.00 96.88 166 PRO A C 1
ATOM 1220 O O . PRO A 1 166 ? 8.891 -5.038 5.360 1.00 96.88 166 PRO A O 1
ATOM 1223 N N . ALA A 1 167 ? 7.366 -3.879 6.532 1.00 96.00 167 ALA A N 1
ATOM 1224 C CA . ALA A 1 167 ? 7.650 -2.609 5.864 1.00 96.00 167 ALA A CA 1
ATOM 1225 C C . ALA A 1 167 ? 9.144 -2.241 5.913 1.00 96.00 167 ALA A C 1
ATOM 1227 O O . ALA A 1 167 ? 9.692 -1.830 4.892 1.00 96.00 167 ALA A O 1
ATOM 1228 N N . SER A 1 168 ? 9.821 -2.467 7.046 1.00 95.44 168 SER A N 1
ATOM 1229 C CA . SER A 1 168 ? 11.253 -2.167 7.217 1.00 95.44 168 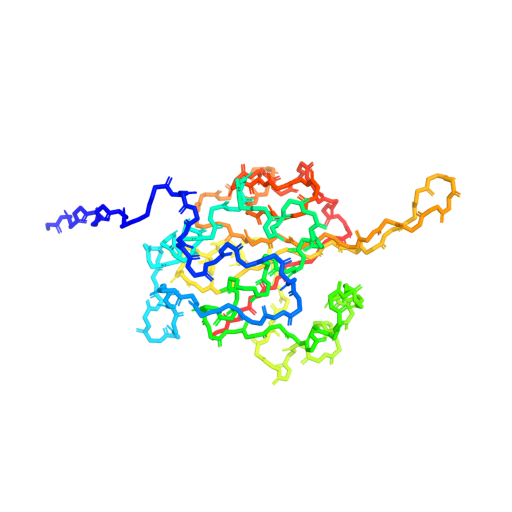SER A CA 1
ATOM 1230 C C . SER A 1 168 ? 12.189 -2.887 6.244 1.00 95.44 168 SER A C 1
ATOM 1232 O O . SER A 1 168 ? 13.342 -2.497 6.110 1.00 95.44 168 SER A O 1
ATOM 1234 N N . ASP A 1 169 ? 11.731 -3.961 5.603 1.00 93.88 169 ASP A N 1
ATOM 1235 C CA . ASP A 1 169 ? 12.590 -4.829 4.788 1.00 93.88 169 ASP A CA 1
ATOM 1236 C C . ASP A 1 169 ? 12.683 -4.318 3.351 1.00 93.88 169 ASP A C 1
ATOM 1238 O O . ASP A 1 169 ? 13.561 -4.716 2.585 1.00 93.88 169 ASP A O 1
ATOM 1242 N N . VAL A 1 170 ? 11.759 -3.435 2.973 1.00 90.69 170 VAL A N 1
ATOM 1243 C CA . VAL A 1 170 ? 11.659 -2.892 1.619 1.00 90.69 170 VAL A CA 1
ATOM 1244 C C . VAL A 1 170 ? 11.543 -1.372 1.585 1.00 90.69 170 VAL A C 1
ATOM 1246 O O . VAL A 1 170 ? 11.848 -0.788 0.546 1.00 90.69 170 VAL A O 1
ATOM 1249 N N . PHE A 1 171 ? 11.177 -0.737 2.698 1.00 91.38 171 PHE A N 1
ATOM 1250 C CA . PHE A 1 171 ? 11.068 0.710 2.844 1.00 91.38 171 PHE A CA 1
ATOM 1251 C C . PHE A 1 171 ? 12.050 1.243 3.885 1.00 91.38 171 PHE A C 1
ATOM 1253 O O . PHE A 1 171 ? 12.119 0.750 5.011 1.00 91.38 171 PHE A O 1
ATOM 1260 N N . ASP A 1 172 ? 12.738 2.327 3.533 1.00 89.88 172 ASP A N 1
ATOM 1261 C CA . ASP A 1 172 ? 13.421 3.169 4.509 1.00 89.88 172 ASP A CA 1
ATOM 1262 C C . ASP A 1 172 ? 12.371 3.977 5.289 1.00 89.88 172 ASP A C 1
ATOM 1264 O O . ASP A 1 172 ? 11.589 4.733 4.700 1.00 89.88 172 ASP A O 1
ATOM 1268 N N . ARG A 1 173 ? 12.347 3.816 6.617 1.00 87.19 173 ARG A N 1
ATOM 1269 C CA . ARG A 1 173 ? 11.374 4.474 7.503 1.00 87.19 173 ARG A CA 1
ATOM 1270 C C . ARG A 1 173 ? 11.471 5.999 7.484 1.00 87.19 173 ARG A C 1
ATOM 1272 O O . ARG A 1 173 ? 10.449 6.650 7.661 1.00 87.19 173 ARG A O 1
ATOM 1279 N N . GLN A 1 174 ? 12.654 6.571 7.267 1.00 87.44 174 GLN A N 1
ATOM 1280 C CA . GLN A 1 174 ? 12.843 8.025 7.225 1.00 87.44 174 GLN A CA 1
ATOM 1281 C C . GLN A 1 174 ? 12.414 8.624 5.882 1.00 87.44 174 GLN A C 1
ATOM 1283 O O . GLN A 1 174 ? 12.071 9.803 5.797 1.00 87.44 174 GLN A O 1
ATOM 1288 N N . LEU A 1 175 ? 12.408 7.811 4.824 1.00 88.62 175 LEU A N 1
ATOM 1289 C CA . LEU A 1 175 ? 12.096 8.244 3.460 1.00 88.62 175 LEU A CA 1
ATOM 1290 C C . LEU A 1 175 ? 10.710 7.801 2.979 1.00 88.62 175 LEU A C 1
ATOM 1292 O O . LEU A 1 175 ? 10.375 8.019 1.809 1.00 88.62 175 LEU A O 1
ATOM 1296 N N . SER A 1 176 ? 9.896 7.224 3.863 1.00 92.56 176 SER A N 1
ATOM 1297 C CA . SER A 1 176 ? 8.575 6.695 3.522 1.00 92.56 176 SER A CA 1
ATOM 1298 C C . SER A 1 176 ? 7.460 7.375 4.303 1.00 92.56 176 SER A C 1
ATOM 1300 O O . SER A 1 176 ? 7.621 7.734 5.466 1.00 92.56 176 SER A O 1
ATOM 1302 N N . THR A 1 177 ? 6.309 7.535 3.657 1.00 95.38 177 THR A N 1
ATOM 1303 C CA . THR A 1 177 ? 5.100 8.106 4.259 1.00 95.38 177 THR A CA 1
ATOM 1304 C C . THR A 1 177 ? 3.936 7.131 4.139 1.00 95.38 177 THR A C 1
ATOM 1306 O O . THR A 1 177 ? 3.853 6.360 3.181 1.00 95.38 177 THR A O 1
ATOM 1309 N N . TYR A 1 178 ? 3.042 7.144 5.128 1.00 97.81 178 TYR A N 1
ATOM 1310 C CA . TYR A 1 178 ? 1.831 6.330 5.112 1.00 97.81 178 TYR A CA 1
ATOM 1311 C C . TYR A 1 178 ? 0.623 7.170 4.729 1.00 97.81 178 TYR A C 1
ATOM 1313 O O . TYR A 1 178 ? 0.506 8.318 5.155 1.00 97.81 178 TYR A O 1
ATOM 1321 N N . TRP A 1 179 ? -0.280 6.577 3.954 1.00 97.88 179 TRP A N 1
ATOM 1322 C CA . TRP A 1 179 ? -1.455 7.248 3.408 1.00 97.88 179 TRP A CA 1
ATOM 1323 C C . TRP A 1 179 ? -2.690 6.372 3.545 1.00 97.88 179 TRP A C 1
ATOM 1325 O O . TRP A 1 179 ? -2.609 5.158 3.353 1.00 97.88 179 TRP A O 1
ATOM 1335 N N . VAL A 1 180 ? -3.830 6.980 3.854 1.00 98.31 180 VAL A N 1
ATOM 1336 C CA . VAL A 1 180 ? -5.130 6.302 3.948 1.00 98.31 180 VAL A CA 1
ATOM 1337 C C . VAL A 1 180 ? -6.190 7.045 3.150 1.00 98.31 180 VAL A C 1
ATOM 1339 O O . VAL A 1 180 ? -6.026 8.233 2.873 1.00 98.31 180 VAL A O 1
ATOM 1342 N N . HIS A 1 181 ? -7.268 6.345 2.807 1.00 96.62 181 HIS A N 1
ATOM 1343 C CA . HIS A 1 181 ? -8.417 6.888 2.077 1.00 96.62 181 HIS A CA 1
ATOM 1344 C C . HIS A 1 181 ? -9.739 6.354 2.659 1.00 96.62 181 HIS A C 1
ATOM 1346 O O . HIS A 1 181 ? -9.801 5.191 3.077 1.00 96.62 181 HIS A O 1
ATOM 1352 N N . ASP A 1 182 ? -10.780 7.188 2.717 1.00 81.25 182 ASP A N 1
ATOM 1353 C CA . ASP A 1 182 ? -12.094 6.889 3.332 1.00 81.25 182 ASP A CA 1
ATOM 1354 C C . ASP A 1 182 ? -13.178 6.356 2.386 1.00 81.25 182 ASP A C 1
ATOM 1356 O O . ASP A 1 182 ? -12.988 6.394 1.156 1.00 81.25 182 ASP A O 1
#

Sequence (182 aa):
TVQSPAASRFDATPAGPTVRQRPWEPINAPVRSAPALRSRARRDEVLKQFGVASNPRYATSPSAVFAWDVTRAMGAELPAYEHGRAVDLRAKLETSGGAEGWRQVSEIEAQAWANRGSPSLIVGRATRGPDGTAVPGLVGVVRPGQLSARGPAVAVGGARACPAIPASDVFDRQLSTYWVHD

Mean predicted aligned error: 5.93 Å

pLDDT: mean 86.41, std 14.07, range [30.36, 98.38]

Radius of gyration: 15.33 Å; Cα contacts (8 Å, |Δi|>4): 406; chains: 1; bounding box: 48×37×39 Å

Solvent-accessible surface area (backbone atoms only — not comparable to full-atom values): 9836 Å² total; per-residue (Å²): 132,88,77,74,78,74,80,66,94,44,90,38,58,51,37,80,64,56,58,54,70,56,68,71,57,88,64,73,60,92,49,67,28,41,70,96,56,44,26,40,69,47,40,52,39,42,56,19,33,46,7,38,59,76,22,67,31,21,46,83,30,58,16,51,49,45,45,38,56,49,26,44,30,34,68,46,66,63,80,84,74,59,84,68,44,84,68,57,56,60,60,44,43,76,74,49,17,60,86,71,51,34,42,80,49,52,70,70,55,28,35,53,38,9,43,51,17,38,54,18,35,38,36,32,58,61,49,64,46,99,86,63,49,78,40,78,47,48,30,28,32,42,40,62,70,69,77,46,100,49,41,40,38,21,29,25,24,6,92,64,33,28,66,69,41,48,36,60,81,82,37,58,77,91,54,39,48,26,31,34,40,118

Nearest PDB structures (foldseek):
  1pxv-assembly1_A  TM=4.087E-01  e=7.710E-02  Staphylococcus aureus
  1y4h-assembly1_A  TM=4.079E-01  e=2.515E-01  Staphylococcus aureus
  1x9y-assembly4_D  TM=3.168E-01  e=3.032E-01  Staphylococcus aureus
  8fth-assembly1_A  TM=2.963E-01  e=2.677E+00  Thermochaetoides thermophila DSM 1495
  6vee-assembly1_A  TM=3.198E-01  e=5.649E+00  Mus musculus

Secondary structure (DSSP, 8-state):
---PPPPPS--SPPPGGG--S-TTSPP--SS---GGG--HHHHHHHHHTT-TTT-HHHHSS-HHHHHHHHHHHTT-PPTT--TT----HHHHHHHHGGGGTEEEE-HHHHHHHHHHT--EEEEEPPEE-TTS-EEPPPEEEEPSS--BTTB-EEEE-GGG-EEEEEGGGTS-TTSEEEEEE-